Protein AF-A0A950QZG0-F1 (afdb_monomer_lite)

Radius of gyration: 22.86 Å; chains: 1; bounding box: 64×39×66 Å

Foldseek 3Di:
DVVLVVLLVLLCVQPNNVVSNVVSVVLVVCCVVPHDVVSVVVSVVSSCVRCVLLVVLQVCLVPVLVVVLVVVVCVLVVVVVVPPDPPDDCPLVLQLLSLLLSLLSSLLSSCCSNVNPPDPLSVLSVQLSVLSVQCSRPVVPVVSVVVSVVSVCVSLVVQCVVVLCVVVVVLVVVLSVVSSVLSVVLSVVCVVCVCQVDVDDDDDPSVVVCVVNVVSVVCSSVVSSVSSSVSVVVSVVSSVVVVVVVVPD

Sequence (249 aa):
MHSAAIAEYVISRWTGRDRACAIVGDLVETRPQKGTVWFWTSVIRIVFSSVWPGLLGVVAAAYLGPWVLGVLDFELHGVGAQHRPPEYPWGPVFSVLVGMDTVVCIVVIYALIRYGIRDRMTQLAFAWGGLITLFIYEWWRPTMFVSCIAGFLFVTATFLYRGEARKAVPALLLAVTLAMAGALAAIYLYRTYRHFIYPGPMGTKEVHEHPSVLRALAITYWLTAWLTTVIFSRMRRWAMKEKFIQIEW

Structure (mmCIF, N/CA/C/O backbone):
data_AF-A0A950QZG0-F1
#
_entry.id   AF-A0A950QZG0-F1
#
loop_
_atom_site.group_PDB
_atom_site.id
_atom_site.type_symbol
_atom_site.label_atom_id
_atom_site.label_alt_id
_atom_site.label_comp_id
_atom_site.label_asym_id
_atom_site.label_entity_id
_atom_site.label_seq_id
_atom_site.pdbx_PDB_ins_code
_atom_site.Cartn_x
_atom_site.Cartn_y
_atom_site.Cartn_z
_atom_site.occupancy
_atom_site.B_iso_or_equiv
_atom_site.auth_seq_id
_atom_site.auth_comp_id
_atom_site.auth_asym_id
_atom_site.auth_atom_id
_atom_site.pdbx_PDB_model_num
ATOM 1 N N . MET A 1 1 ? -21.020 12.912 30.594 1.00 65.25 1 MET A N 1
ATOM 2 C CA . MET A 1 1 ? -21.299 12.188 29.330 1.00 65.25 1 MET A CA 1
ATOM 3 C C . MET A 1 1 ? -20.465 12.667 28.136 1.00 65.25 1 MET A C 1
ATOM 5 O O . MET A 1 1 ? -20.099 11.836 27.318 1.00 65.25 1 MET A O 1
ATOM 9 N N . HIS A 1 2 ? -20.076 13.947 28.049 1.00 85.75 2 HIS A N 1
ATOM 10 C CA . HIS A 1 2 ? -19.330 14.494 26.899 1.00 85.75 2 HIS A CA 1
ATOM 11 C C . HIS A 1 2 ? -18.020 13.749 26.541 1.00 85.75 2 HIS A C 1
ATOM 13 O O . HIS A 1 2 ? -17.722 13.538 25.371 1.00 85.75 2 HIS A O 1
ATOM 19 N N . SER A 1 3 ? -17.267 13.260 27.534 1.00 85.94 3 SER A N 1
ATOM 20 C CA . SER A 1 3 ? -16.003 12.540 27.298 1.00 85.94 3 SER A CA 1
ATOM 21 C C . SER A 1 3 ? -16.166 11.176 26.612 1.00 85.94 3 SER A C 1
ATOM 23 O O . SER A 1 3 ? -15.249 10.739 25.926 1.00 85.94 3 SER A O 1
ATOM 25 N N . ALA A 1 4 ? -17.307 10.500 26.796 1.00 89.12 4 ALA A N 1
ATOM 26 C CA . ALA A 1 4 ? -17.572 9.205 26.164 1.00 89.12 4 ALA A CA 1
ATOM 27 C C . ALA A 1 4 ? -17.839 9.381 24.664 1.00 89.12 4 ALA A C 1
ATOM 29 O O . ALA A 1 4 ? -17.233 8.694 23.851 1.00 89.12 4 ALA A O 1
ATOM 30 N N . ALA A 1 5 ? -18.640 10.388 24.301 1.00 91.31 5 ALA A N 1
ATOM 31 C CA . ALA A 1 5 ? -18.900 10.734 22.905 1.00 91.31 5 ALA A CA 1
ATOM 32 C C . ALA A 1 5 ? -17.613 11.120 22.153 1.00 91.31 5 ALA A C 1
ATOM 34 O O . ALA A 1 5 ? -17.417 10.713 21.010 1.00 91.31 5 ALA A O 1
ATOM 35 N N . ILE A 1 6 ? -16.700 11.857 22.803 1.00 92.56 6 ILE A N 1
ATOM 36 C CA . ILE A 1 6 ? -15.393 12.185 22.213 1.00 92.56 6 ILE A CA 1
ATOM 37 C C . ILE A 1 6 ? -14.550 10.917 22.025 1.00 92.56 6 ILE A C 1
ATOM 39 O O . ILE A 1 6 ? -13.979 10.725 20.954 1.00 92.56 6 ILE A O 1
ATOM 43 N N . ALA A 1 7 ? -14.474 1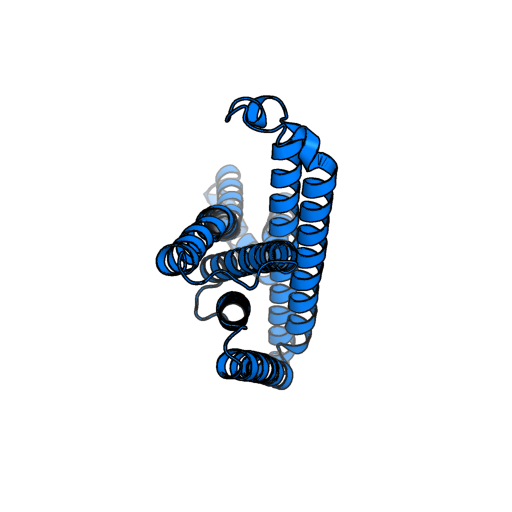0.040 23.029 1.00 90.19 7 ALA A N 1
ATOM 44 C CA . ALA A 1 7 ? -13.706 8.799 22.930 1.00 90.19 7 ALA A CA 1
ATOM 45 C C . ALA A 1 7 ? -14.244 7.869 21.830 1.00 90.19 7 ALA A C 1
ATOM 47 O O . ALA A 1 7 ? -13.459 7.319 21.059 1.00 90.19 7 ALA A O 1
ATOM 48 N N . GLU A 1 8 ? -15.566 7.747 21.707 1.00 93.19 8 GLU A N 1
ATOM 49 C CA . GLU A 1 8 ? -16.215 6.968 20.649 1.00 93.19 8 GLU A CA 1
ATOM 50 C C . GLU A 1 8 ? -15.938 7.579 19.276 1.00 93.19 8 GLU A C 1
ATOM 52 O O . GLU A 1 8 ? -15.524 6.880 18.349 1.00 93.19 8 GLU A O 1
ATOM 57 N N . TYR A 1 9 ? -16.074 8.902 19.151 1.00 91.19 9 TYR A N 1
ATOM 58 C CA . TYR A 1 9 ? -15.755 9.611 17.919 1.00 91.19 9 TYR A CA 1
ATOM 59 C C . TYR A 1 9 ? -14.300 9.394 17.495 1.00 91.19 9 TYR A C 1
ATOM 61 O O . TYR A 1 9 ? -14.047 9.126 16.322 1.00 91.19 9 TYR A O 1
ATOM 69 N N . VAL A 1 10 ? -13.355 9.448 18.437 1.00 88.88 10 VAL A N 1
ATOM 70 C CA . VAL A 1 10 ? -11.949 9.131 18.183 1.00 88.88 10 VAL A CA 1
ATOM 71 C C . VAL A 1 10 ? -11.850 7.665 17.746 1.00 88.88 10 VAL A C 1
ATOM 73 O O . VAL A 1 10 ? -11.597 7.403 16.577 1.00 88.88 10 VAL A O 1
ATOM 76 N N . ILE A 1 11 ? -12.141 6.689 18.604 1.00 88.69 11 ILE A N 1
ATOM 77 C CA . ILE A 1 11 ? -11.913 5.257 18.325 1.00 88.69 11 ILE A CA 1
ATOM 78 C C . ILE A 1 11 ? -12.622 4.774 17.040 1.00 88.69 11 ILE A C 1
ATOM 80 O O . ILE A 1 11 ? -12.059 3.967 16.283 1.00 88.69 11 ILE A O 1
ATOM 84 N N . SER A 1 12 ? -13.803 5.317 16.726 1.00 88.88 12 SER A N 1
ATOM 85 C CA . SER A 1 12 ? -14.578 4.968 15.526 1.00 88.88 12 SER A CA 1
ATOM 86 C C . SER A 1 12 ? -13.866 5.294 14.211 1.00 88.88 12 SER A C 1
ATOM 88 O O . SER A 1 12 ? -14.100 4.615 13.207 1.00 88.88 12 SER A O 1
ATOM 90 N N . ARG A 1 13 ? -12.934 6.260 14.196 1.00 84.19 13 ARG A N 1
ATOM 91 C CA . ARG A 1 13 ? -12.131 6.582 13.004 1.00 84.19 13 ARG A CA 1
ATOM 92 C C . ARG A 1 13 ? -11.202 5.440 12.589 1.00 84.19 13 ARG A C 1
ATOM 94 O O . ARG A 1 13 ? -10.864 5.362 11.406 1.00 84.19 13 ARG A O 1
ATOM 101 N N . TRP A 1 14 ? -10.830 4.552 13.516 1.00 79.75 14 TRP A N 1
ATOM 102 C CA . TRP A 1 14 ? -9.859 3.477 13.275 1.00 79.75 14 TRP A CA 1
ATOM 103 C C . TRP A 1 14 ? -10.446 2.063 13.343 1.00 79.75 14 TRP A C 1
ATOM 105 O O . TRP A 1 14 ? -9.964 1.190 12.623 1.00 79.75 14 TRP A O 1
ATOM 115 N N . THR A 1 15 ? -11.481 1.821 14.153 1.00 80.25 15 THR A N 1
ATOM 116 C CA . THR A 1 15 ? -11.981 0.455 14.432 1.00 80.25 15 THR A CA 1
ATOM 117 C C . THR A 1 15 ? -13.392 0.159 13.909 1.00 80.25 15 THR A C 1
ATOM 119 O O . THR A 1 15 ? -13.759 -1.012 13.820 1.00 80.25 15 THR A O 1
ATOM 122 N N . GLY A 1 16 ? -14.146 1.181 13.484 1.00 82.00 16 GLY A N 1
ATOM 123 C CA . GLY A 1 16 ? -15.566 1.071 13.123 1.00 82.00 16 GLY A CA 1
ATOM 124 C C . GLY A 1 16 ? -16.483 1.545 14.253 1.00 82.00 16 GLY A C 1
ATOM 125 O O . GLY A 1 16 ? -16.070 1.585 15.408 1.00 82.00 16 GLY A O 1
ATOM 126 N N . ARG A 1 17 ? -17.712 1.956 13.919 1.00 85.44 17 ARG A N 1
ATOM 127 C CA . ARG A 1 17 ? -18.612 2.638 14.865 1.00 85.44 17 ARG A CA 1
ATOM 128 C C . ARG A 1 17 ? -19.130 1.695 15.954 1.00 85.44 17 ARG A C 1
ATOM 130 O O . ARG A 1 17 ? -18.981 2.010 17.126 1.00 85.44 17 ARG A O 1
ATOM 137 N N . ASP A 1 18 ? -19.593 0.507 15.577 1.00 86.00 18 ASP A N 1
ATOM 138 C CA . ASP A 1 18 ? -20.166 -0.466 16.523 1.00 86.00 18 ASP A CA 1
ATOM 139 C C . ASP A 1 18 ? -19.106 -1.001 17.485 1.00 86.00 18 ASP A C 1
ATOM 141 O O . ASP A 1 18 ? -19.303 -1.070 18.696 1.00 86.00 18 ASP A O 1
ATOM 145 N N . ARG A 1 19 ? -17.915 -1.295 16.950 1.00 85.25 19 ARG A N 1
ATOM 146 C CA . ARG A 1 19 ? -16.778 -1.747 17.753 1.00 85.25 19 ARG A CA 1
ATOM 147 C C . ARG A 1 19 ? -16.272 -0.648 18.686 1.00 85.25 19 ARG A C 1
ATOM 149 O O . ARG A 1 19 ? -15.914 -0.945 19.819 1.00 85.25 19 ARG A O 1
ATOM 156 N N . ALA A 1 20 ? -16.262 0.606 18.232 1.00 91.12 20 ALA A N 1
ATOM 157 C CA . ALA A 1 20 ? -15.916 1.745 19.075 1.00 91.12 20 ALA A CA 1
ATOM 158 C C . ALA A 1 20 ? -16.937 1.957 20.197 1.00 91.12 20 ALA A C 1
ATOM 160 O O . ALA A 1 20 ? -16.526 2.182 21.329 1.00 91.12 20 ALA A O 1
ATOM 161 N N . CYS A 1 21 ? -18.233 1.836 19.901 1.00 93.31 21 CYS A N 1
ATOM 162 C CA . CYS A 1 21 ? -19.298 1.936 20.894 1.00 93.31 21 CYS A CA 1
ATOM 163 C C . CYS A 1 21 ? -19.159 0.840 21.961 1.00 93.31 21 CYS A C 1
ATOM 165 O O . CYS A 1 21 ? -19.126 1.155 23.146 1.00 93.31 21 CYS A O 1
ATOM 167 N N . ALA A 1 22 ? -18.947 -0.416 21.552 1.00 94.44 22 ALA A N 1
ATOM 168 C CA . ALA A 1 22 ? -18.727 -1.529 22.477 1.00 94.44 22 ALA A CA 1
ATOM 169 C C . ALA A 1 22 ? -17.485 -1.323 23.368 1.00 94.44 22 ALA A C 1
ATOM 171 O O . ALA A 1 22 ? -17.558 -1.487 24.582 1.00 94.44 22 ALA A O 1
ATOM 172 N N . ILE A 1 23 ? -16.356 -0.903 22.781 1.00 93.31 23 ILE A N 1
ATOM 173 C CA . ILE A 1 23 ? -15.112 -0.624 23.521 1.00 93.31 23 ILE A CA 1
ATOM 174 C C . ILE A 1 23 ? -15.298 0.536 24.508 1.00 93.31 23 ILE A C 1
ATOM 176 O O . ILE A 1 23 ? -14.820 0.478 25.638 1.00 93.31 23 ILE A O 1
ATOM 180 N N . VAL A 1 24 ? -15.957 1.618 24.086 1.00 95.25 24 VAL A N 1
ATOM 181 C CA . VAL A 1 24 ? -16.182 2.784 24.948 1.00 95.25 24 VAL A CA 1
ATOM 182 C C . VAL A 1 24 ? -17.198 2.472 26.038 1.00 95.25 24 VAL A C 1
ATOM 184 O O . VAL A 1 24 ? -17.014 2.961 27.148 1.00 95.25 24 VAL A O 1
ATOM 187 N N . GLY A 1 25 ? -18.209 1.644 25.762 1.00 95.06 25 GLY A N 1
ATOM 188 C CA . GLY A 1 25 ? -19.144 1.131 26.763 1.00 95.06 25 GLY A CA 1
ATOM 189 C C . GLY A 1 25 ? -18.408 0.446 27.913 1.00 95.06 25 GLY A C 1
ATOM 190 O O . GLY A 1 25 ? -18.498 0.905 29.050 1.00 95.06 25 GLY A O 1
ATOM 191 N N . ASP A 1 26 ? -17.563 -0.535 27.592 1.00 95.62 26 ASP A N 1
ATOM 192 C CA . ASP A 1 26 ? -16.742 -1.272 28.566 1.00 95.62 26 ASP A CA 1
ATOM 193 C C . ASP A 1 26 ? -15.808 -0.344 29.379 1.00 95.62 26 ASP A C 1
ATOM 195 O O . ASP A 1 26 ? -15.699 -0.420 30.608 1.00 95.62 26 ASP A O 1
ATOM 199 N N . LEU A 1 27 ? -15.186 0.638 28.712 1.00 94.25 27 LEU A N 1
ATOM 200 C CA . LEU A 1 27 ? -14.335 1.641 29.366 1.00 94.25 27 LEU A CA 1
ATOM 201 C C . LEU A 1 27 ? -15.114 2.608 30.271 1.00 94.25 27 LEU A C 1
ATOM 203 O O . LEU A 1 27 ? -14.569 3.107 31.259 1.00 94.25 27 LEU A O 1
ATOM 207 N N . VAL A 1 28 ? -16.361 2.932 29.925 1.00 95.94 28 VAL A N 1
ATOM 208 C CA . VAL A 1 28 ? -17.223 3.814 30.721 1.00 95.94 28 VAL A CA 1
ATOM 209 C C . VAL A 1 28 ? -17.718 3.092 31.969 1.00 95.94 28 VAL A C 1
ATOM 211 O O . VAL A 1 28 ? -17.732 3.713 33.031 1.00 95.94 28 VAL A O 1
ATOM 214 N N . GLU A 1 29 ? -18.040 1.801 31.877 1.00 95.69 29 GLU A N 1
ATOM 215 C CA . GLU A 1 29 ? -18.445 0.975 33.022 1.00 95.69 29 GLU A CA 1
ATOM 216 C C . GLU A 1 29 ? -17.333 0.860 34.075 1.00 95.69 29 GLU A C 1
ATOM 218 O O . GLU A 1 29 ? -17.593 0.946 35.275 1.00 95.69 29 GLU A O 1
ATOM 223 N N . THR A 1 30 ? -16.071 0.774 33.645 1.00 93.50 30 THR A N 1
ATOM 224 C CA . THR A 1 30 ? -14.907 0.704 34.551 1.00 93.50 30 THR A CA 1
ATOM 225 C C . THR A 1 30 ? -14.387 2.064 35.025 1.00 93.50 30 THR A C 1
ATOM 227 O O . THR A 1 30 ? -13.579 2.142 35.960 1.00 93.50 30 THR A O 1
ATOM 230 N N . ARG A 1 31 ? -14.854 3.170 34.436 1.00 93.56 31 ARG A N 1
ATOM 231 C CA . ARG A 1 31 ? -14.387 4.525 34.765 1.00 93.56 31 ARG A CA 1
ATOM 232 C C . ARG A 1 31 ? -14.608 4.942 36.228 1.00 93.56 31 ARG A C 1
ATOM 234 O O . ARG A 1 31 ? -13.680 5.541 36.775 1.00 93.56 31 ARG A O 1
ATOM 241 N N . PRO A 1 32 ? -15.760 4.682 36.882 1.00 94.31 32 PRO A N 1
ATOM 242 C CA . PRO A 1 32 ? -15.986 5.105 38.267 1.00 94.31 32 PRO A CA 1
ATOM 243 C C . PRO A 1 32 ? -14.967 4.507 39.243 1.00 94.31 32 PRO A C 1
ATOM 245 O O . PRO A 1 32 ? -14.631 5.134 40.238 1.00 94.31 32 PRO A O 1
ATOM 248 N N . GLN A 1 33 ? -14.443 3.320 38.927 1.00 95.94 33 GLN A N 1
ATOM 249 C CA . GLN A 1 33 ? -13.517 2.578 39.783 1.00 95.94 33 GLN A CA 1
ATOM 250 C C . GLN A 1 33 ? -12.058 3.024 39.608 1.00 95.94 33 GLN A C 1
ATOM 252 O O . GLN A 1 33 ? -11.292 3.011 40.566 1.00 95.94 33 GLN A O 1
ATOM 257 N N . LYS A 1 34 ? -11.653 3.406 38.388 1.00 93.88 34 LYS A N 1
ATOM 258 C CA . LYS A 1 34 ? -10.241 3.679 38.040 1.00 93.88 34 LYS A CA 1
ATOM 259 C C . LYS A 1 34 ? -9.934 5.145 37.722 1.00 93.88 34 LYS A C 1
ATOM 261 O O . LYS A 1 34 ? -8.773 5.520 37.563 1.00 93.88 34 LYS A O 1
ATOM 266 N N . GLY A 1 35 ? -10.961 5.985 37.632 1.00 94.81 35 GLY A N 1
ATOM 267 C CA . GLY A 1 35 ? -10.832 7.420 37.406 1.00 94.81 35 GLY A CA 1
ATOM 268 C C . GLY A 1 35 ? -10.642 7.830 35.939 1.00 94.81 35 GLY A C 1
ATOM 269 O O . GLY A 1 35 ? -10.533 7.024 35.015 1.00 94.81 35 GLY A O 1
ATOM 270 N N . THR A 1 36 ? -10.624 9.148 35.715 1.00 94.06 36 THR A N 1
ATOM 271 C CA . THR A 1 36 ? -10.630 9.747 34.365 1.00 94.06 36 THR A CA 1
ATOM 272 C C . THR A 1 36 ? -9.283 9.637 33.643 1.00 94.06 36 THR A C 1
ATOM 274 O O . THR A 1 36 ? -9.264 9.496 32.422 1.00 94.06 36 THR A O 1
ATOM 277 N N . VAL A 1 37 ? -8.159 9.668 34.366 1.00 95.19 37 VAL A N 1
ATOM 278 C CA . VAL A 1 37 ? -6.822 9.540 33.754 1.00 95.19 37 VAL A CA 1
ATOM 279 C C . VAL A 1 37 ? -6.645 8.149 33.145 1.00 95.19 37 VAL A C 1
ATOM 281 O O . VAL A 1 37 ? -6.227 8.036 31.996 1.00 95.19 37 VAL A O 1
ATOM 284 N N . TRP A 1 38 ? -7.046 7.101 33.873 1.00 96.81 38 TRP A N 1
ATOM 285 C CA . TRP A 1 38 ? -6.993 5.717 33.395 1.00 96.81 38 TRP A CA 1
ATOM 286 C C . TRP A 1 38 ? -7.853 5.482 32.145 1.00 96.81 38 TRP A C 1
ATOM 288 O O . TRP A 1 38 ? -7.453 4.765 31.225 1.00 96.81 38 TRP A O 1
ATOM 298 N N . PHE A 1 39 ? -9.024 6.120 32.086 1.00 95.00 39 PHE A N 1
ATOM 299 C CA . PHE A 1 39 ? -9.892 6.066 30.913 1.00 95.00 39 PHE A CA 1
ATOM 300 C C . PHE A 1 39 ? -9.171 6.596 29.664 1.00 95.00 39 PHE A C 1
ATOM 302 O O . PHE A 1 39 ? -9.084 5.900 28.652 1.00 95.00 39 PHE A O 1
ATOM 309 N N . TRP A 1 40 ? -8.589 7.798 29.737 1.00 94.62 40 TRP A N 1
ATOM 310 C CA . TRP A 1 40 ? -7.912 8.403 28.586 1.00 94.62 40 TRP A CA 1
ATOM 311 C C . TRP A 1 40 ? -6.634 7.671 28.184 1.00 94.62 40 TRP A C 1
ATOM 313 O O . TRP A 1 40 ? -6.384 7.519 26.989 1.00 94.62 40 TRP A O 1
ATOM 323 N N . THR A 1 41 ? -5.848 7.162 29.135 1.00 93.88 41 THR A N 1
ATOM 324 C CA . THR A 1 41 ? -4.664 6.355 28.801 1.00 93.88 41 THR A CA 1
ATOM 325 C C . THR A 1 41 ? -5.049 5.050 28.108 1.00 93.88 41 THR A C 1
ATOM 327 O O . THR A 1 41 ? -4.374 4.646 27.162 1.00 93.88 41 THR A O 1
ATOM 330 N N . SER A 1 42 ? -6.167 4.429 28.494 1.00 92.56 42 SER A N 1
ATOM 331 C CA . SER A 1 42 ? -6.699 3.237 27.823 1.00 92.56 42 SER A CA 1
ATOM 332 C C . SER A 1 42 ? -7.171 3.547 26.400 1.00 92.56 42 SER A C 1
ATOM 334 O O . SER A 1 42 ? -6.803 2.832 25.468 1.00 92.56 42 SER A O 1
ATOM 336 N N . VAL A 1 43 ? -7.893 4.656 26.200 1.00 91.88 43 VAL A N 1
ATOM 337 C CA . VAL A 1 43 ? -8.287 5.139 24.862 1.00 91.88 43 VAL A CA 1
ATOM 338 C C . VAL A 1 43 ? -7.054 5.373 23.985 1.00 91.88 43 VAL A C 1
ATOM 340 O O . VAL A 1 43 ? -6.987 4.851 22.872 1.00 91.88 43 VAL A O 1
ATOM 343 N N . ILE A 1 44 ? -6.049 6.098 24.490 1.00 90.62 44 ILE A N 1
ATOM 344 C CA . ILE A 1 44 ? -4.798 6.358 23.762 1.00 90.62 44 ILE A CA 1
ATOM 345 C C . ILE A 1 44 ? -4.097 5.044 23.421 1.00 90.62 44 ILE A C 1
ATOM 347 O O . ILE A 1 44 ? -3.674 4.867 22.283 1.00 90.62 44 ILE A O 1
ATOM 351 N N . ARG A 1 45 ? -4.015 4.094 24.359 1.00 90.31 45 ARG A N 1
ATOM 352 C CA . ARG A 1 45 ? -3.386 2.787 24.134 1.00 90.31 45 ARG A CA 1
ATOM 353 C C . ARG A 1 45 ? -4.086 1.987 23.037 1.00 90.31 45 ARG A C 1
ATOM 355 O O . ARG A 1 45 ? -3.398 1.362 22.236 1.00 90.31 45 ARG A O 1
ATOM 362 N N . ILE A 1 46 ? -5.417 2.020 22.972 1.00 88.50 46 ILE A N 1
ATOM 363 C CA . ILE A 1 46 ? -6.211 1.343 21.932 1.00 88.50 46 ILE A CA 1
ATOM 364 C C . ILE A 1 46 ? -6.008 2.002 20.565 1.00 88.50 46 ILE A C 1
ATOM 366 O O . ILE A 1 46 ? -5.843 1.318 19.552 1.00 88.50 46 ILE A O 1
ATOM 370 N N . VAL A 1 47 ? -5.990 3.336 20.520 1.00 87.19 47 VAL A N 1
ATOM 371 C CA . VAL A 1 47 ? -5.691 4.072 19.285 1.00 87.19 47 VAL A CA 1
ATOM 372 C C . VAL A 1 47 ? -4.268 3.756 18.830 1.00 87.19 47 VAL A C 1
ATOM 374 O O . VAL A 1 47 ? -4.055 3.422 17.666 1.00 87.19 47 VAL A O 1
ATOM 377 N N . PHE A 1 48 ? -3.304 3.781 19.748 1.00 84.19 48 PHE A N 1
ATOM 378 C CA . PHE A 1 48 ? -1.906 3.514 19.446 1.00 84.19 48 PHE A CA 1
ATOM 379 C C . PHE A 1 48 ? -1.702 2.077 18.966 1.00 84.19 48 PHE A C 1
ATOM 381 O O . PHE A 1 48 ? -1.101 1.882 17.917 1.00 84.19 48 PHE A O 1
ATOM 388 N N . SER A 1 49 ? -2.278 1.075 19.637 1.00 82.38 49 SER A N 1
ATOM 389 C CA . SER A 1 49 ? -2.199 -0.324 19.193 1.00 82.38 49 SER A CA 1
ATOM 390 C C . SER A 1 49 ? -2.860 -0.552 17.830 1.00 82.38 49 SER A C 1
ATOM 392 O O . SER A 1 49 ? -2.421 -1.414 17.074 1.00 82.38 49 SER A O 1
ATOM 394 N N . SER A 1 50 ? -3.867 0.251 17.477 1.00 78.38 50 SER A N 1
ATOM 395 C CA . SER A 1 50 ? -4.526 0.195 16.167 1.00 78.38 50 SER A CA 1
ATOM 396 C C . SER A 1 50 ? -3.718 0.879 15.056 1.00 78.38 50 SER A C 1
ATOM 398 O O . SER A 1 50 ? -3.763 0.451 13.900 1.00 78.38 50 SER A O 1
ATOM 400 N N . VAL A 1 51 ? -2.992 1.953 15.377 1.00 77.62 51 VAL A N 1
ATOM 401 C CA . VAL A 1 51 ? -2.193 2.739 14.420 1.00 77.62 51 VAL A CA 1
ATOM 402 C C . VAL A 1 51 ? -0.791 2.150 14.234 1.00 77.62 51 VAL A C 1
ATOM 404 O O . VAL A 1 51 ? -0.250 2.196 13.128 1.00 77.62 51 VAL A O 1
ATOM 407 N N . TRP A 1 52 ? -0.227 1.550 15.283 1.00 76.56 52 TRP A N 1
ATOM 408 C CA . TRP A 1 52 ? 1.151 1.064 15.344 1.00 76.56 52 TRP A CA 1
ATOM 409 C C . TRP A 1 52 ? 1.521 0.067 14.236 1.00 76.56 52 TRP A C 1
ATOM 411 O O . TRP A 1 52 ? 2.531 0.300 13.574 1.00 76.56 52 TRP A O 1
ATOM 421 N N . PRO A 1 53 ? 0.709 -0.961 13.910 1.00 72.12 53 PRO A N 1
ATOM 422 C CA . PRO A 1 53 ? 1.013 -1.859 12.793 1.00 72.12 53 PRO A CA 1
ATOM 423 C C . PRO A 1 53 ? 1.033 -1.136 11.442 1.00 72.12 53 PRO A C 1
ATOM 425 O O . PRO A 1 53 ? 1.784 -1.504 10.546 1.00 72.12 53 PRO A O 1
ATOM 428 N N . GLY A 1 54 ? 0.219 -0.085 11.292 1.00 70.25 54 GLY A N 1
ATOM 429 C CA . GLY A 1 54 ? 0.224 0.756 10.100 1.00 70.25 54 GLY A CA 1
ATOM 430 C C . GLY A 1 54 ? 1.502 1.585 9.992 1.00 70.25 54 GLY A C 1
ATOM 431 O O . GLY A 1 54 ? 2.104 1.612 8.927 1.00 70.25 54 GLY A O 1
ATOM 432 N N . LEU A 1 55 ? 1.936 2.222 11.082 1.00 71.00 55 LEU A N 1
ATOM 433 C CA . LEU A 1 55 ? 3.187 2.988 11.109 1.00 71.00 55 LEU A CA 1
ATOM 434 C C . LEU A 1 55 ? 4.406 2.094 10.878 1.00 71.00 55 LEU A C 1
ATOM 436 O O . LEU A 1 55 ? 5.228 2.409 10.023 1.00 71.00 55 LEU A O 1
ATOM 440 N N . LEU A 1 56 ? 4.484 0.957 11.576 1.00 71.62 56 LEU A N 1
ATOM 441 C CA . LEU A 1 56 ? 5.535 -0.036 11.358 1.00 71.62 56 LEU A CA 1
ATOM 442 C C . LEU A 1 56 ? 5.536 -0.536 9.918 1.00 71.62 56 LEU A C 1
ATOM 444 O O . LEU A 1 56 ? 6.598 -0.619 9.316 1.00 71.62 56 LEU A O 1
ATOM 448 N N . GLY A 1 57 ? 4.359 -0.803 9.350 1.00 71.44 57 GLY A N 1
ATOM 449 C CA . GLY A 1 57 ? 4.228 -1.174 7.948 1.00 71.44 57 GLY A CA 1
ATOM 450 C C . GLY A 1 57 ? 4.808 -0.114 7.013 1.00 71.44 57 GLY A C 1
ATOM 451 O O . GLY A 1 57 ? 5.524 -0.472 6.088 1.00 71.44 57 GLY A O 1
ATOM 452 N N . VAL A 1 58 ? 4.534 1.178 7.240 1.00 68.94 58 VAL A N 1
ATOM 453 C CA . VAL A 1 58 ? 5.075 2.264 6.397 1.00 68.94 58 VAL A CA 1
ATOM 454 C C . VAL A 1 58 ? 6.591 2.356 6.527 1.00 68.94 58 VAL A C 1
ATOM 456 O O . VAL A 1 58 ? 7.276 2.422 5.513 1.00 68.94 58 VAL A O 1
ATOM 459 N N . VAL A 1 59 ? 7.117 2.347 7.754 1.00 72.12 59 VAL A N 1
ATOM 460 C CA . VAL A 1 59 ? 8.563 2.462 8.000 1.00 72.12 59 VAL A CA 1
ATOM 461 C C . VAL A 1 59 ? 9.301 1.261 7.415 1.00 72.12 59 VAL A C 1
ATOM 463 O O . VAL A 1 59 ? 10.279 1.430 6.691 1.00 72.12 59 VAL A O 1
ATOM 466 N N . ALA A 1 60 ? 8.802 0.051 7.672 1.00 70.81 60 ALA A N 1
ATOM 467 C CA . ALA A 1 60 ? 9.374 -1.172 7.133 1.00 70.81 60 ALA A CA 1
ATOM 468 C C . ALA A 1 60 ? 9.288 -1.201 5.609 1.00 70.81 60 ALA A C 1
ATOM 470 O O . ALA A 1 60 ? 10.265 -1.552 4.968 1.00 70.81 60 ALA A O 1
ATOM 471 N N . ALA A 1 61 ? 8.169 -0.789 5.013 1.00 70.62 61 ALA A N 1
ATOM 472 C CA . ALA A 1 61 ? 8.043 -0.730 3.565 1.00 70.62 61 ALA A CA 1
ATOM 473 C C . ALA A 1 61 ? 9.005 0.299 2.952 1.00 70.62 61 ALA A C 1
ATOM 475 O O . ALA A 1 61 ? 9.706 -0.023 2.000 1.00 70.62 61 ALA A O 1
ATOM 476 N N . ALA A 1 62 ? 9.107 1.499 3.529 1.00 66.62 62 ALA A N 1
ATOM 477 C CA . ALA A 1 62 ? 10.018 2.544 3.064 1.00 66.62 62 ALA A CA 1
ATOM 478 C C . ALA A 1 62 ? 11.499 2.147 3.169 1.00 66.62 62 ALA A C 1
ATOM 480 O O . ALA A 1 62 ? 12.303 2.607 2.367 1.00 66.62 62 ALA A O 1
ATOM 481 N N . TYR A 1 63 ? 11.857 1.302 4.139 1.00 68.62 63 TYR A N 1
ATOM 482 C CA . TYR A 1 63 ? 13.222 0.811 4.315 1.00 68.62 63 TYR A CA 1
ATOM 483 C C . TYR A 1 63 ? 13.511 -0.451 3.486 1.00 68.62 63 TYR A C 1
ATOM 485 O O . TYR A 1 63 ? 14.469 -0.494 2.719 1.00 68.62 63 TYR A O 1
ATOM 493 N N . LEU A 1 64 ? 12.667 -1.478 3.614 1.00 67.19 64 LEU A N 1
ATOM 494 C CA . LEU A 1 64 ? 12.858 -2.784 2.983 1.00 67.19 64 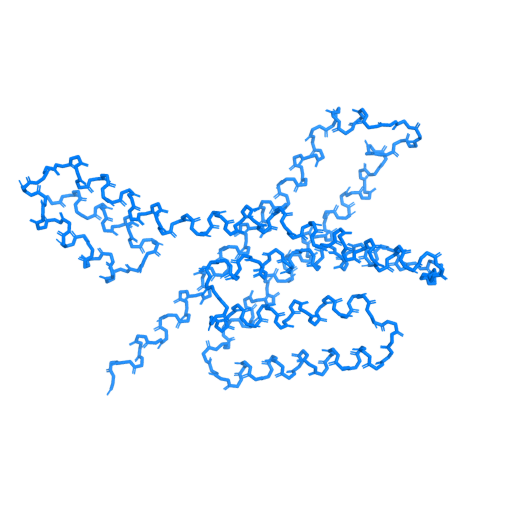LEU A CA 1
ATOM 495 C C . LEU A 1 64 ? 12.547 -2.767 1.488 1.00 67.19 64 LEU A C 1
ATOM 497 O O . LEU A 1 64 ? 13.190 -3.499 0.752 1.00 67.19 64 LEU A O 1
ATOM 501 N N . GLY A 1 65 ? 11.595 -1.954 1.024 1.00 65.88 65 GLY A N 1
ATOM 502 C CA . GLY A 1 65 ? 11.237 -1.882 -0.396 1.00 65.88 65 GLY A CA 1
ATOM 503 C C . GLY A 1 65 ? 12.433 -1.500 -1.277 1.00 65.88 65 GLY A C 1
ATOM 504 O O . GLY A 1 65 ? 12.814 -2.289 -2.141 1.00 65.88 65 GLY A O 1
ATOM 505 N N . PRO A 1 66 ? 13.084 -0.348 -1.028 1.00 63.91 66 PRO A N 1
ATOM 506 C CA . PRO A 1 66 ? 14.294 0.039 -1.750 1.00 63.91 66 PRO A CA 1
ATOM 507 C C . PRO A 1 66 ? 15.459 -0.935 -1.549 1.00 63.91 66 PRO A C 1
ATOM 509 O O . PRO A 1 66 ? 16.230 -1.151 -2.477 1.00 63.91 66 PRO A O 1
ATOM 512 N N . TRP A 1 67 ? 15.592 -1.537 -0.361 1.00 68.06 67 TRP A N 1
ATOM 513 C CA . TRP A 1 67 ? 16.657 -2.506 -0.088 1.00 68.06 67 TRP A CA 1
ATOM 514 C C . TRP A 1 67 ? 16.493 -3.804 -0.889 1.00 68.06 67 TRP A C 1
ATOM 516 O O . TRP A 1 67 ? 17.440 -4.231 -1.542 1.00 68.06 67 TRP A O 1
ATOM 526 N N . VAL A 1 68 ? 15.292 -4.397 -0.898 1.00 66.44 68 VAL A N 1
ATOM 527 C CA . VAL A 1 68 ? 14.969 -5.600 -1.686 1.00 66.44 68 VAL A CA 1
ATOM 528 C C . VAL A 1 68 ? 15.240 -5.350 -3.162 1.00 66.44 68 VAL A C 1
ATOM 530 O O . VAL A 1 68 ? 15.837 -6.193 -3.823 1.00 66.44 68 VAL A O 1
ATOM 533 N N . LEU A 1 69 ? 14.869 -4.174 -3.665 1.00 64.38 69 LEU A N 1
ATOM 534 C CA . LEU A 1 69 ? 15.184 -3.814 -5.038 1.00 64.38 69 LEU A CA 1
ATOM 535 C C . LEU A 1 69 ? 16.657 -3.583 -5.288 1.00 64.38 69 LEU A C 1
ATOM 537 O O . LEU A 1 69 ? 17.132 -4.013 -6.321 1.00 64.38 69 LEU A O 1
ATOM 541 N N . GLY A 1 70 ? 17.388 -2.950 -4.374 1.00 62.12 70 GLY A N 1
ATOM 542 C CA . GLY A 1 70 ? 18.834 -2.809 -4.517 1.00 62.12 70 GLY A CA 1
ATOM 543 C C . GLY A 1 70 ? 19.527 -4.168 -4.610 1.00 62.12 70 GLY A C 1
ATOM 544 O O . GLY A 1 70 ? 20.431 -4.337 -5.419 1.00 62.12 70 GLY A O 1
ATOM 545 N N . VAL A 1 71 ? 19.067 -5.153 -3.834 1.00 65.12 71 VAL A N 1
ATOM 546 C CA . VAL A 1 71 ? 19.568 -6.534 -3.895 1.00 65.12 71 VAL A CA 1
ATOM 547 C C . VAL A 1 71 ? 19.177 -7.212 -5.208 1.00 65.12 71 VAL A C 1
ATOM 549 O O . VAL A 1 71 ? 20.037 -7.801 -5.850 1.00 65.12 71 VAL A O 1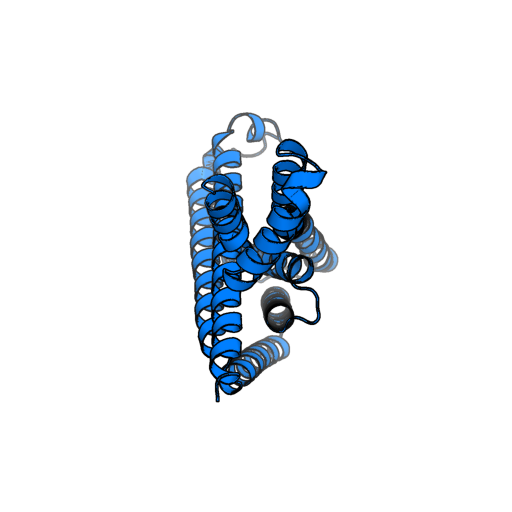
ATOM 552 N N . LEU A 1 72 ? 17.914 -7.111 -5.635 1.00 62.91 72 LEU A N 1
ATOM 553 C CA . LEU A 1 72 ? 17.456 -7.689 -6.905 1.00 62.91 72 LEU A CA 1
ATOM 554 C C . LEU A 1 72 ? 18.164 -7.052 -8.102 1.00 62.91 72 LEU A C 1
ATOM 556 O O . LEU A 1 72 ? 18.636 -7.759 -8.982 1.00 62.91 72 LEU A O 1
ATOM 560 N N . ASP A 1 73 ? 18.283 -5.728 -8.113 1.00 62.66 73 ASP A N 1
ATOM 561 C CA . ASP A 1 73 ? 18.979 -4.960 -9.137 1.00 62.66 73 ASP A CA 1
ATOM 562 C C . ASP A 1 73 ? 20.461 -5.335 -9.192 1.00 62.66 73 ASP A C 1
ATOM 564 O O . ASP A 1 73 ? 20.985 -5.560 -10.279 1.00 62.66 73 ASP A O 1
ATOM 568 N N . PHE A 1 74 ? 21.117 -5.484 -8.037 1.00 57.53 74 PHE A N 1
ATOM 569 C CA . PHE A 1 74 ? 22.511 -5.912 -7.951 1.00 57.53 74 PHE A CA 1
ATOM 570 C C . PHE A 1 74 ? 22.717 -7.365 -8.383 1.00 57.53 74 PHE A C 1
ATOM 572 O O . PHE A 1 74 ? 23.670 -7.641 -9.097 1.00 57.53 74 PHE A O 1
ATOM 579 N N . GLU A 1 75 ? 21.849 -8.299 -8.004 1.00 59.56 75 GLU A N 1
ATOM 580 C CA . GLU A 1 75 ? 21.943 -9.692 -8.462 1.00 59.56 75 GLU A CA 1
ATOM 581 C C . GLU A 1 75 ? 21.692 -9.787 -9.974 1.00 59.56 75 GLU A C 1
ATOM 583 O O . GLU A 1 75 ? 22.450 -10.422 -10.704 1.00 59.56 75 GLU A O 1
ATOM 588 N N . LEU A 1 76 ? 20.685 -9.079 -10.486 1.00 55.56 76 LEU A N 1
ATOM 589 C CA . LEU A 1 76 ? 20.301 -9.144 -11.896 1.00 55.56 76 LEU A CA 1
ATOM 590 C C . LEU A 1 76 ? 21.289 -8.403 -12.811 1.00 55.56 76 LEU A C 1
ATOM 592 O O . LEU A 1 76 ? 21.633 -8.917 -13.875 1.00 55.56 76 LEU A O 1
ATOM 596 N N . HIS A 1 77 ? 21.812 -7.245 -12.397 1.00 55.03 77 HIS A N 1
ATOM 597 C CA . HIS A 1 77 ? 22.814 -6.490 -13.163 1.00 55.03 77 HIS A CA 1
ATOM 598 C C . HIS A 1 77 ? 24.262 -6.887 -12.838 1.00 55.03 77 HIS A C 1
ATOM 600 O O . HIS A 1 77 ? 25.142 -6.702 -13.676 1.00 55.03 77 HIS A O 1
ATOM 606 N N . GLY A 1 78 ? 24.531 -7.443 -11.656 1.00 48.44 78 GLY A N 1
ATOM 607 C CA . GLY A 1 78 ? 25.854 -7.900 -11.220 1.00 48.44 78 GLY A CA 1
ATOM 608 C C . GLY A 1 78 ? 26.216 -9.277 -11.769 1.00 48.44 78 GLY A C 1
ATOM 609 O O . GLY A 1 78 ? 27.342 -9.468 -12.225 1.00 48.44 78 GLY A O 1
ATOM 610 N N . VAL A 1 79 ? 25.256 -10.205 -11.849 1.00 46.00 79 VAL A N 1
ATOM 611 C CA . VAL A 1 79 ? 25.416 -11.444 -12.636 1.00 46.00 79 VAL A CA 1
ATOM 612 C C . VAL A 1 79 ? 25.332 -11.131 -14.142 1.00 46.00 79 VAL A C 1
ATOM 614 O O . VAL A 1 79 ? 25.966 -11.792 -14.964 1.00 46.00 79 VAL A O 1
ATOM 617 N N . GLY A 1 80 ? 24.621 -10.057 -14.504 1.00 42.00 80 GLY A N 1
ATOM 618 C CA . GLY A 1 80 ? 24.390 -9.584 -15.868 1.00 42.00 80 GLY A CA 1
ATOM 619 C C . GLY A 1 80 ? 25.342 -8.505 -16.396 1.00 42.00 80 GLY A C 1
ATOM 620 O O . GLY A 1 80 ? 25.031 -7.910 -17.424 1.00 42.00 80 GLY A O 1
ATOM 621 N N . ALA A 1 81 ? 26.515 -8.253 -15.804 1.00 43.41 81 ALA A N 1
ATOM 622 C CA . ALA A 1 81 ? 27.487 -7.311 -16.389 1.00 43.41 81 ALA A CA 1
ATOM 623 C C . ALA A 1 81 ? 27.995 -7.748 -17.791 1.00 43.41 81 ALA A C 1
ATOM 625 O O . ALA A 1 81 ? 28.646 -6.974 -18.493 1.00 43.41 81 ALA A O 1
ATOM 626 N N . GLN A 1 82 ? 27.656 -8.967 -18.236 1.00 46.00 82 GLN A N 1
ATOM 627 C CA . GLN A 1 82 ? 27.822 -9.451 -19.614 1.00 46.00 82 GLN A CA 1
ATOM 628 C C . GLN A 1 82 ? 26.565 -9.330 -20.494 1.00 46.00 82 GLN A C 1
ATOM 630 O O . GLN A 1 82 ? 26.627 -9.587 -21.694 1.00 46.00 82 GLN A O 1
ATOM 635 N N . HIS A 1 83 ? 25.412 -8.974 -19.942 1.00 51.47 83 HIS A N 1
ATOM 636 C CA . HIS A 1 83 ? 24.143 -8.864 -20.657 1.00 51.47 83 HIS A CA 1
ATOM 637 C C . HIS A 1 83 ? 23.759 -7.394 -20.738 1.00 51.47 83 HIS A C 1
ATOM 639 O O . HIS A 1 83 ? 22.867 -6.916 -20.045 1.00 51.47 83 HIS A O 1
ATOM 645 N N . ARG A 1 84 ? 24.481 -6.661 -21.599 1.00 53.09 84 ARG A N 1
ATOM 646 C CA . ARG A 1 84 ? 24.097 -5.302 -21.985 1.00 53.09 84 ARG A CA 1
ATOM 647 C C . ARG A 1 84 ? 22.663 -5.358 -22.526 1.00 53.09 84 ARG A C 1
ATOM 649 O O . ARG A 1 84 ? 22.466 -5.977 -23.576 1.00 53.09 84 ARG A O 1
ATOM 656 N N . PRO A 1 85 ? 21.665 -4.729 -21.876 1.00 52.28 85 PRO A N 1
ATOM 657 C CA . PRO A 1 85 ? 20.417 -4.448 -22.568 1.00 52.28 85 PRO A CA 1
ATOM 658 C C . PRO A 1 85 ? 20.763 -3.680 -23.854 1.00 52.28 85 PRO A C 1
ATOM 660 O O . PRO A 1 85 ? 21.713 -2.888 -23.834 1.00 52.28 85 PRO A O 1
ATOM 663 N N . PRO A 1 86 ? 20.058 -3.935 -24.972 1.00 53.50 86 PRO A N 1
ATOM 664 C CA . PRO A 1 86 ? 20.388 -3.354 -26.268 1.00 53.50 86 PRO A CA 1
ATOM 665 C C . PRO A 1 86 ? 20.607 -1.846 -26.129 1.00 53.50 86 PRO A C 1
ATOM 667 O O . PRO A 1 86 ? 19.773 -1.127 -25.570 1.00 53.50 86 PRO A O 1
ATOM 670 N N . GLU A 1 87 ? 21.790 -1.409 -26.559 1.00 56.31 87 GLU A N 1
ATOM 671 C CA . GLU A 1 87 ? 22.287 -0.046 -26.423 1.00 56.31 87 GLU A CA 1
ATOM 672 C C . GLU A 1 87 ? 21.260 0.945 -27.003 1.00 56.31 87 GLU A C 1
ATOM 674 O O . GLU A 1 87 ? 21.061 0.982 -28.209 1.00 56.31 87 GLU A O 1
ATOM 679 N N . TYR A 1 88 ? 20.635 1.752 -26.127 1.00 57.50 88 TYR A N 1
ATOM 680 C CA . TYR A 1 88 ? 19.683 2.842 -26.430 1.00 57.50 88 TYR A CA 1
ATOM 681 C C . TYR A 1 88 ? 18.352 2.428 -27.129 1.00 57.50 88 TYR A C 1
ATOM 683 O O . TYR A 1 88 ? 18.367 1.651 -28.075 1.00 57.50 88 TYR A O 1
ATOM 691 N N . PRO A 1 89 ? 17.157 2.946 -26.739 1.00 62.41 89 PRO A N 1
ATOM 692 C CA . PRO A 1 89 ? 16.837 4.007 -25.779 1.00 62.41 89 PRO A CA 1
ATOM 693 C C . PRO A 1 89 ? 16.090 3.499 -24.521 1.00 62.41 89 PRO A C 1
ATOM 695 O O . PRO A 1 89 ? 15.305 4.239 -23.932 1.00 62.41 89 PRO A O 1
ATOM 698 N N . TRP A 1 90 ? 16.287 2.246 -24.098 1.00 63.97 90 TRP A N 1
ATOM 699 C CA . TRP A 1 90 ? 15.446 1.619 -23.061 1.00 63.97 90 TRP A CA 1
ATOM 700 C C . TRP A 1 90 ? 15.765 2.012 -21.613 1.00 63.97 90 TRP A C 1
ATOM 702 O O . TRP A 1 90 ? 14.900 1.881 -20.752 1.00 63.97 90 TRP A O 1
ATOM 712 N N . GLY A 1 91 ? 16.959 2.535 -21.324 1.00 64.44 91 GLY A N 1
ATOM 713 C CA . GLY A 1 91 ? 17.373 2.887 -19.954 1.00 64.44 91 GLY A CA 1
ATOM 714 C C . GLY A 1 91 ? 16.356 3.739 -19.168 1.00 64.44 91 GLY A C 1
ATOM 715 O O . GLY A 1 91 ? 15.991 3.367 -18.057 1.00 64.44 91 GLY A O 1
ATOM 716 N N . PRO A 1 92 ? 15.814 4.832 -19.737 1.00 64.31 92 PRO A N 1
ATOM 717 C CA . PRO A 1 92 ? 14.781 5.636 -19.085 1.00 64.31 92 PRO A CA 1
ATOM 718 C C . PRO A 1 92 ? 13.494 4.859 -18.798 1.00 64.31 92 PRO A C 1
ATOM 720 O O . PRO A 1 92 ? 12.880 5.077 -17.760 1.00 64.31 92 PRO A O 1
ATOM 723 N N . VAL A 1 93 ? 13.093 3.953 -19.694 1.00 66.62 93 VAL A N 1
ATOM 724 C CA . VAL A 1 93 ? 11.909 3.101 -19.507 1.00 66.62 93 VAL A CA 1
ATOM 725 C C . VAL A 1 93 ? 12.136 2.164 -18.323 1.00 66.62 93 VAL A C 1
ATOM 727 O O . VAL A 1 93 ? 11.282 2.083 -17.445 1.00 66.62 93 VAL A O 1
ATOM 730 N N . PHE A 1 94 ? 13.314 1.543 -18.233 1.00 66.94 94 PHE A N 1
ATOM 731 C CA . PHE A 1 94 ? 13.684 0.709 -17.089 1.00 66.94 94 PHE A CA 1
ATOM 732 C C . PHE A 1 94 ? 13.700 1.485 -15.776 1.00 66.94 94 PHE A C 1
ATOM 734 O O . PHE A 1 94 ? 13.167 0.996 -14.789 1.00 66.94 94 PHE A O 1
ATOM 741 N N . SER A 1 95 ? 14.220 2.715 -15.748 1.00 65.19 95 SER A N 1
ATOM 742 C CA . SER A 1 95 ? 14.184 3.531 -14.527 1.00 65.19 95 SER A CA 1
ATOM 743 C C . SER A 1 95 ? 12.753 3.809 -14.051 1.00 65.19 95 SER A C 1
ATOM 745 O O . SER A 1 95 ? 12.492 3.788 -12.850 1.00 65.19 95 SER A O 1
ATOM 747 N N . VAL A 1 96 ? 11.812 4.035 -14.976 1.00 66.69 96 VAL A N 1
ATOM 748 C CA . VAL A 1 96 ? 10.385 4.189 -14.640 1.00 66.69 96 VAL A CA 1
ATOM 749 C C . VAL A 1 96 ? 9.812 2.874 -14.109 1.00 66.69 96 VAL A C 1
ATOM 751 O O . VAL A 1 96 ? 9.114 2.877 -13.096 1.00 66.69 96 VAL A O 1
ATOM 754 N N . LEU A 1 97 ? 10.105 1.757 -14.778 1.00 70.81 97 LEU A N 1
ATOM 755 C CA . LEU A 1 97 ? 9.622 0.430 -14.399 1.00 70.81 97 LEU A CA 1
ATOM 756 C C . LEU A 1 97 ? 10.136 0.012 -13.014 1.00 70.81 97 LEU A C 1
ATOM 758 O O . LEU A 1 97 ? 9.329 -0.342 -12.162 1.00 70.81 97 LEU A O 1
ATOM 762 N N . VAL A 1 98 ? 11.435 0.147 -12.745 1.00 71.12 98 VAL A N 1
ATOM 763 C CA . VAL A 1 98 ? 12.040 -0.124 -11.427 1.00 71.12 98 VAL A CA 1
ATOM 764 C C . VAL A 1 98 ? 11.438 0.784 -10.352 1.00 71.12 98 VAL A C 1
ATOM 766 O O . VAL A 1 98 ? 11.110 0.326 -9.256 1.00 71.12 98 VAL A O 1
ATOM 769 N N . GLY A 1 99 ? 11.205 2.062 -10.668 1.00 69.94 99 GLY A N 1
ATOM 770 C CA . GLY A 1 99 ? 10.493 2.979 -9.776 1.00 69.94 99 GLY A CA 1
ATOM 771 C C . GLY A 1 99 ? 9.090 2.480 -9.418 1.00 69.94 99 GLY A C 1
ATOM 772 O O . GLY A 1 99 ? 8.681 2.545 -8.259 1.00 69.94 99 GLY A O 1
ATOM 773 N N . MET A 1 100 ? 8.357 1.927 -10.384 1.00 70.12 100 MET A N 1
ATOM 774 C CA . MET A 1 100 ? 7.050 1.324 -10.125 1.00 70.12 100 MET A CA 1
ATOM 775 C C . MET A 1 100 ? 7.138 0.048 -9.304 1.00 70.12 100 MET A C 1
ATOM 777 O O . MET A 1 100 ? 6.373 -0.098 -8.351 1.00 70.12 100 MET A O 1
ATOM 781 N N . ASP A 1 101 ? 8.078 -0.837 -9.624 1.00 75.31 101 ASP A N 1
ATOM 782 C CA . ASP A 1 101 ? 8.312 -2.059 -8.855 1.00 75.31 101 ASP A CA 1
ATOM 783 C C . ASP A 1 101 ? 8.640 -1.732 -7.395 1.00 75.31 101 ASP A C 1
ATOM 785 O O . ASP A 1 101 ? 8.173 -2.404 -6.480 1.00 75.31 101 ASP A O 1
ATOM 789 N N . THR A 1 102 ? 9.328 -0.606 -7.163 1.00 72.06 102 THR A N 1
ATOM 790 C CA . THR A 1 102 ? 9.630 -0.091 -5.817 1.00 72.06 102 THR A CA 1
ATOM 791 C C . THR A 1 102 ? 8.354 0.195 -5.064 1.00 72.06 102 THR A C 1
ATOM 793 O O . THR A 1 102 ? 8.168 -0.266 -3.937 1.00 72.06 102 THR A O 1
ATOM 796 N N . VAL A 1 103 ? 7.446 0.944 -5.686 1.00 70.69 103 VAL A N 1
ATOM 797 C CA . VAL A 1 103 ? 6.173 1.284 -5.058 1.00 70.69 103 VAL A CA 1
ATOM 798 C C . VAL A 1 103 ? 5.360 0.024 -4.801 1.00 70.69 103 VAL A C 1
ATOM 800 O O . VAL A 1 103 ? 4.784 -0.112 -3.724 1.00 70.69 103 VAL A O 1
ATOM 803 N N . VAL A 1 104 ? 5.341 -0.920 -5.740 1.00 74.25 104 VAL A N 1
ATOM 804 C CA . VAL A 1 104 ? 4.608 -2.176 -5.577 1.00 74.25 104 VAL A CA 1
ATOM 805 C C . VAL A 1 104 ? 5.206 -3.023 -4.451 1.00 74.25 104 VAL A C 1
ATOM 807 O O . VAL A 1 104 ? 4.458 -3.476 -3.587 1.00 74.25 104 VAL A O 1
ATOM 810 N N . CYS A 1 105 ? 6.528 -3.154 -4.359 1.00 75.38 105 CYS A N 1
ATOM 811 C CA . CYS A 1 105 ? 7.207 -3.829 -3.250 1.00 75.38 105 CYS A CA 1
ATOM 812 C C . CYS A 1 105 ? 6.874 -3.181 -1.899 1.00 75.38 105 CYS A C 1
ATOM 814 O O . CYS A 1 105 ? 6.519 -3.877 -0.946 1.00 75.38 105 CYS A O 1
ATOM 816 N N . ILE A 1 106 ? 6.904 -1.845 -1.824 1.00 73.81 106 ILE A N 1
ATOM 817 C CA . ILE A 1 106 ? 6.489 -1.082 -0.637 1.00 73.81 106 ILE A CA 1
ATOM 818 C C . ILE A 1 106 ? 5.040 -1.436 -0.269 1.00 73.81 106 ILE A C 1
ATOM 820 O O . ILE A 1 106 ? 4.747 -1.754 0.884 1.00 73.81 106 ILE A O 1
ATOM 824 N N . VAL A 1 107 ? 4.127 -1.420 -1.242 1.00 74.06 107 VAL A N 1
ATOM 825 C CA . VAL A 1 107 ? 2.710 -1.754 -1.042 1.00 74.06 107 VAL A CA 1
ATOM 826 C C . VAL A 1 107 ? 2.543 -3.185 -0.522 1.00 74.06 107 VAL A C 1
ATOM 828 O O . VAL A 1 107 ? 1.760 -3.414 0.400 1.00 74.06 107 VAL A O 1
ATOM 831 N N . VAL A 1 108 ? 3.277 -4.143 -1.088 1.00 80.62 108 VAL A N 1
ATOM 832 C CA . VAL A 1 108 ? 3.216 -5.560 -0.714 1.00 80.62 108 VAL A CA 1
ATOM 833 C C . VAL A 1 108 ? 3.710 -5.771 0.712 1.00 80.62 108 VAL A C 1
ATOM 835 O O . VAL A 1 108 ? 3.000 -6.380 1.511 1.00 80.62 108 VAL A O 1
ATOM 838 N N . ILE A 1 109 ? 4.878 -5.227 1.062 1.00 78.75 109 ILE A N 1
ATOM 839 C CA . ILE A 1 109 ? 5.452 -5.325 2.414 1.00 78.75 109 ILE A CA 1
ATOM 840 C C . ILE A 1 109 ? 4.514 -4.670 3.429 1.00 78.75 109 ILE A C 1
ATOM 842 O O . ILE A 1 109 ? 4.221 -5.241 4.481 1.00 78.75 109 ILE A O 1
ATOM 846 N N . TYR A 1 110 ? 3.979 -3.500 3.085 1.00 78.62 110 TYR A N 1
ATOM 847 C CA . TYR A 1 110 ? 2.995 -2.809 3.900 1.00 78.62 110 TYR A CA 1
ATOM 848 C C . TYR A 1 110 ? 1.751 -3.666 4.154 1.00 78.62 110 TYR A C 1
ATOM 850 O O . TYR A 1 110 ? 1.326 -3.827 5.302 1.00 78.62 110 TYR A O 1
ATOM 858 N N . ALA A 1 111 ? 1.162 -4.223 3.093 1.00 77.88 111 ALA A N 1
ATOM 859 C CA . ALA A 1 111 ? -0.028 -5.056 3.191 1.00 77.88 111 ALA A CA 1
ATOM 860 C C . ALA A 1 111 ? 0.249 -6.326 4.006 1.00 77.88 111 ALA A C 1
ATOM 862 O O . ALA A 1 111 ? -0.560 -6.699 4.857 1.00 77.88 111 ALA A O 1
ATOM 863 N N . LEU A 1 112 ? 1.422 -6.932 3.819 1.00 81.12 112 LEU A N 1
ATOM 864 C CA . LEU A 1 112 ? 1.859 -8.113 4.552 1.00 81.12 112 LEU A CA 1
ATOM 865 C C . LEU A 1 112 ? 1.952 -7.849 6.056 1.00 81.12 112 LEU A C 1
ATOM 867 O O . LEU A 1 112 ? 1.399 -8.620 6.837 1.00 81.12 112 LEU A O 1
ATOM 871 N N . ILE A 1 113 ? 2.582 -6.747 6.465 1.00 78.50 113 ILE A N 1
ATOM 872 C CA . ILE A 1 113 ? 2.723 -6.381 7.882 1.00 78.50 113 ILE A CA 1
ATOM 873 C C . ILE A 1 113 ? 1.370 -5.986 8.479 1.00 78.50 113 ILE A C 1
ATOM 875 O O . ILE A 1 113 ? 1.033 -6.386 9.593 1.00 78.50 113 ILE A O 1
ATOM 879 N N . ARG A 1 114 ? 0.577 -5.195 7.750 1.00 76.69 114 ARG A N 1
ATOM 880 C CA . ARG A 1 114 ? -0.656 -4.612 8.287 1.00 76.69 114 ARG A CA 1
ATOM 881 C C . ARG A 1 114 ? -1.830 -5.585 8.318 1.00 76.69 114 ARG A C 1
ATOM 883 O O . ARG A 1 114 ? -2.646 -5.516 9.238 1.00 76.69 114 ARG A O 1
ATOM 890 N N . TYR A 1 115 ? -1.971 -6.416 7.293 1.00 78.38 115 TYR A N 1
ATOM 891 C CA . TYR A 1 115 ? -3.135 -7.285 7.106 1.00 78.38 115 TYR A CA 1
ATOM 892 C C . TYR A 1 115 ? -2.791 -8.772 7.247 1.00 78.38 115 TYR A C 1
ATOM 894 O O . TYR A 1 115 ? -3.689 -9.584 7.463 1.00 78.38 115 TYR A O 1
ATOM 902 N N . GLY A 1 116 ? -1.507 -9.132 7.196 1.00 81.62 116 GLY A N 1
ATOM 903 C CA . GLY A 1 116 ? -1.055 -10.516 7.260 1.00 81.62 116 GLY A CA 1
ATOM 904 C C . GLY A 1 116 ? -1.197 -11.250 5.926 1.00 81.62 116 GLY A C 1
ATOM 905 O O . GLY A 1 116 ? -1.896 -10.817 5.010 1.00 81.62 116 GLY A O 1
ATOM 906 N N . ILE A 1 117 ? -0.543 -12.411 5.827 1.00 83.88 117 ILE A N 1
ATOM 907 C CA . ILE A 1 117 ? -0.472 -13.221 4.595 1.00 83.88 117 ILE A CA 1
ATOM 908 C C . ILE A 1 117 ? -1.795 -13.912 4.226 1.00 83.88 117 ILE A C 1
ATOM 910 O O . ILE A 1 117 ? -2.015 -14.309 3.083 1.00 83.88 117 ILE A O 1
ATOM 914 N N . ARG A 1 118 ? -2.687 -14.086 5.208 1.00 83.06 118 ARG A N 1
ATOM 915 C CA . ARG A 1 118 ? -3.997 -14.723 5.009 1.00 83.06 118 ARG A CA 1
ATOM 916 C C . ARG A 1 118 ? -5.041 -13.765 4.439 1.00 83.06 118 ARG A C 1
ATOM 918 O O . ARG A 1 118 ? -6.102 -14.221 4.019 1.00 83.06 118 ARG A O 1
ATOM 925 N N . ASP A 1 119 ? -4.768 -12.461 4.438 1.00 81.44 119 ASP A N 1
ATOM 926 C CA . ASP A 1 119 ? -5.689 -11.486 3.872 1.00 81.44 119 ASP A CA 1
ATOM 927 C C . ASP A 1 119 ? -5.670 -11.547 2.338 1.00 81.44 119 ASP A C 1
ATOM 929 O O . ASP A 1 119 ? -4.615 -11.565 1.701 1.00 81.44 119 ASP A O 1
ATOM 933 N N . ARG A 1 120 ? -6.862 -11.581 1.733 1.00 78.19 120 ARG A N 1
ATOM 934 C CA . ARG A 1 120 ? -7.023 -11.725 0.278 1.00 78.19 120 ARG A CA 1
ATOM 935 C C . ARG A 1 120 ? -6.424 -10.547 -0.494 1.00 78.19 120 ARG A C 1
ATOM 937 O O . ARG A 1 120 ? -5.951 -10.746 -1.609 1.00 78.19 120 ARG A O 1
ATOM 944 N N . MET A 1 121 ? -6.429 -9.338 0.075 1.00 73.88 121 MET A N 1
ATOM 945 C CA . MET A 1 121 ? -5.838 -8.162 -0.573 1.00 73.88 121 MET A CA 1
ATOM 946 C C . MET A 1 121 ? -4.317 -8.226 -0.534 1.00 73.88 121 MET A C 1
ATOM 948 O O . MET A 1 121 ? -3.677 -7.873 -1.519 1.00 73.88 121 MET A O 1
ATOM 952 N N . THR A 1 122 ? -3.742 -8.728 0.560 1.00 82.44 122 THR A N 1
ATOM 953 C CA . THR A 1 122 ? -2.302 -9.001 0.634 1.00 82.44 122 THR A CA 1
ATOM 954 C C . THR A 1 122 ? -1.890 -10.035 -0.404 1.00 82.44 122 THR A C 1
ATOM 956 O O . THR A 1 122 ? -0.908 -9.829 -1.106 1.00 82.44 122 THR A O 1
ATOM 959 N N . GLN A 1 123 ? -2.655 -11.120 -0.549 1.00 85.12 123 GLN A N 1
ATOM 960 C CA . GLN A 1 123 ? -2.379 -12.154 -1.551 1.00 85.12 123 GLN A CA 1
ATOM 961 C C . GLN A 1 123 ? -2.461 -11.607 -2.978 1.00 85.12 123 GLN A C 1
ATOM 963 O O . GLN A 1 123 ? -1.596 -11.910 -3.794 1.00 85.12 123 GLN A O 1
ATOM 968 N N . LEU A 1 124 ? -3.461 -10.766 -3.269 1.00 82.81 124 LEU A N 1
ATOM 969 C CA . LEU A 1 124 ? -3.580 -10.096 -4.564 1.00 82.81 124 LEU A CA 1
ATOM 970 C C . LEU A 1 124 ? -2.393 -9.169 -4.828 1.00 82.81 124 LEU A C 1
ATOM 972 O O . LEU A 1 124 ? -1.800 -9.238 -5.900 1.00 82.81 124 LEU A O 1
ATOM 976 N N . ALA A 1 125 ? -2.042 -8.327 -3.853 1.00 81.94 125 ALA A N 1
ATOM 977 C CA . ALA A 1 125 ? -0.905 -7.422 -3.959 1.00 81.94 125 ALA A CA 1
ATOM 978 C C . ALA A 1 125 ? 0.392 -8.205 -4.189 1.00 81.94 125 ALA A C 1
ATOM 980 O O . ALA A 1 125 ? 1.177 -7.823 -5.045 1.00 81.94 125 ALA A O 1
ATOM 981 N N . PHE A 1 126 ? 0.590 -9.319 -3.479 1.00 85.88 126 PHE A N 1
ATOM 982 C CA . PHE A 1 126 ? 1.760 -10.181 -3.633 1.00 85.88 126 PHE A CA 1
ATOM 983 C C . PHE A 1 126 ? 1.814 -10.834 -5.019 1.00 85.88 126 PHE A C 1
ATOM 985 O O . PHE A 1 126 ? 2.861 -10.829 -5.657 1.00 85.88 126 PHE A O 1
ATOM 992 N N . ALA A 1 127 ? 0.682 -11.347 -5.514 1.00 87.19 127 ALA A N 1
ATOM 993 C CA . ALA A 1 127 ? 0.596 -11.942 -6.845 1.00 87.19 127 ALA A CA 1
ATOM 994 C C . ALA A 1 127 ? 0.881 -10.911 -7.948 1.00 87.19 127 ALA A C 1
ATOM 996 O O . ALA A 1 127 ? 1.669 -11.178 -8.850 1.00 87.19 127 ALA A O 1
ATOM 997 N N . TRP A 1 128 ? 0.277 -9.723 -7.861 1.00 84.06 128 TRP A N 1
ATOM 998 C CA . TRP A 1 128 ? 0.537 -8.630 -8.800 1.00 84.06 128 TRP A CA 1
ATOM 999 C C . TRP A 1 128 ? 1.976 -8.136 -8.708 1.00 84.06 128 TRP A C 1
ATOM 1001 O O . TRP A 1 128 ? 2.603 -7.949 -9.741 1.00 84.06 128 TRP A O 1
ATOM 1011 N N . GLY A 1 129 ? 2.503 -7.968 -7.495 1.00 84.38 129 GLY A N 1
ATOM 1012 C CA . GLY A 1 129 ? 3.887 -7.570 -7.270 1.00 84.38 129 GLY A CA 1
ATOM 1013 C C . GLY A 1 129 ? 4.860 -8.534 -7.913 1.00 84.38 129 GLY A C 1
ATOM 1014 O O . GLY A 1 129 ? 5.606 -8.122 -8.787 1.00 84.38 129 GLY A O 1
ATOM 1015 N N . GLY A 1 130 ? 4.760 -9.826 -7.600 1.00 85.00 130 GLY A N 1
ATOM 1016 C CA . GLY A 1 130 ? 5.623 -10.838 -8.204 1.00 85.00 130 GLY A CA 1
ATOM 1017 C C . GLY A 1 130 ? 5.538 -10.871 -9.732 1.00 85.00 130 GLY A C 1
ATOM 1018 O O . GLY A 1 130 ? 6.568 -10.976 -10.390 1.00 85.00 130 GLY A O 1
ATOM 1019 N N . LEU A 1 131 ? 4.338 -10.736 -10.310 1.00 86.25 131 LEU A N 1
ATOM 1020 C CA . LEU A 1 131 ? 4.165 -10.692 -11.766 1.00 86.25 131 LEU A CA 1
ATOM 1021 C C . LEU A 1 131 ? 4.759 -9.425 -12.397 1.00 86.25 131 LEU A C 1
ATOM 1023 O O . LEU A 1 131 ? 5.342 -9.517 -13.472 1.00 86.25 131 LEU A O 1
ATOM 1027 N N . ILE A 1 132 ? 4.622 -8.258 -11.756 1.00 83.06 132 ILE A N 1
ATOM 1028 C CA . ILE A 1 132 ? 5.226 -6.998 -12.223 1.00 83.06 132 ILE A CA 1
ATOM 1029 C C . ILE A 1 132 ? 6.748 -7.098 -12.152 1.00 83.06 132 ILE A C 1
ATOM 1031 O O . ILE A 1 132 ? 7.408 -6.813 -13.145 1.00 83.06 132 ILE A O 1
ATOM 1035 N N . THR A 1 133 ? 7.297 -7.560 -11.029 1.00 82.62 133 THR A N 1
ATOM 1036 C CA . THR A 1 133 ? 8.740 -7.754 -10.850 1.00 82.62 133 THR A CA 1
ATOM 1037 C C . THR A 1 133 ? 9.284 -8.713 -11.912 1.00 82.62 133 THR A C 1
ATOM 1039 O O . THR A 1 133 ? 10.208 -8.368 -12.645 1.00 82.62 133 THR A O 1
ATOM 1042 N N . LEU A 1 134 ? 8.662 -9.886 -12.084 1.00 83.50 134 LEU A N 1
ATOM 1043 C CA . LEU A 1 134 ? 9.051 -10.851 -13.120 1.00 83.50 134 LEU A CA 1
ATOM 1044 C C . LEU A 1 134 ? 8.968 -10.251 -14.522 1.00 83.50 134 LEU A C 1
ATOM 1046 O O . LEU A 1 134 ? 9.874 -10.447 -15.323 1.00 83.50 134 LEU A O 1
ATOM 1050 N N . PHE A 1 135 ? 7.910 -9.499 -14.820 1.00 82.56 135 PHE A N 1
ATOM 1051 C CA . PHE A 1 135 ? 7.778 -8.825 -16.101 1.00 82.56 135 PHE A CA 1
ATOM 1052 C C . PHE A 1 135 ? 8.929 -7.842 -16.327 1.00 82.56 135 PHE A C 1
ATOM 1054 O O . PHE A 1 135 ? 9.587 -7.907 -17.354 1.00 82.56 135 PHE A O 1
ATOM 1061 N N . ILE A 1 136 ? 9.221 -6.967 -15.368 1.00 77.81 136 ILE A N 1
ATOM 1062 C CA . ILE A 1 136 ? 10.251 -5.931 -15.513 1.00 77.81 136 ILE A CA 1
ATOM 1063 C C . ILE A 1 136 ? 11.629 -6.545 -15.749 1.00 77.81 136 ILE A C 1
ATOM 1065 O O . ILE A 1 136 ? 12.372 -6.073 -16.612 1.00 77.81 136 ILE A O 1
ATOM 1069 N N . TYR A 1 137 ? 11.952 -7.605 -15.014 1.00 75.94 137 TYR A N 1
ATOM 1070 C CA . TYR A 1 137 ? 13.280 -8.198 -15.047 1.00 75.94 137 TYR A CA 1
ATOM 1071 C C . TYR A 1 137 ? 13.452 -9.308 -16.089 1.00 75.94 137 TYR A C 1
ATOM 1073 O O . TYR A 1 137 ? 14.579 -9.560 -16.482 1.00 75.94 137 TYR A O 1
ATOM 1081 N N . GLU A 1 138 ? 12.385 -9.944 -16.585 1.00 80.19 138 GLU A N 1
ATOM 1082 C CA . GLU A 1 138 ? 12.477 -11.073 -17.533 1.00 80.19 138 GLU A CA 1
ATOM 1083 C C . GLU A 1 138 ? 11.681 -10.863 -18.838 1.00 80.19 138 GLU A C 1
ATOM 1085 O O . GLU A 1 138 ? 11.539 -11.796 -19.632 1.00 80.19 138 GLU A O 1
ATOM 1090 N N . TRP A 1 139 ? 11.166 -9.655 -19.117 1.00 77.56 139 TRP A N 1
ATOM 1091 C CA . TRP A 1 139 ? 10.369 -9.369 -20.329 1.00 77.56 139 TRP A CA 1
ATOM 1092 C C . TRP A 1 139 ? 11.059 -9.724 -21.651 1.00 77.56 139 TRP A C 1
ATOM 1094 O O . TRP A 1 139 ? 10.371 -9.995 -22.635 1.00 77.56 139 TRP A O 1
ATOM 1104 N N . TRP A 1 140 ? 12.396 -9.734 -21.702 1.00 72.56 140 TRP A N 1
ATOM 1105 C CA . TRP A 1 140 ? 13.130 -10.090 -22.920 1.00 72.56 140 TRP A CA 1
ATOM 1106 C C . TRP A 1 140 ? 12.936 -11.556 -23.314 1.00 72.56 140 TRP A C 1
ATOM 1108 O O . TRP A 1 140 ? 13.181 -11.911 -24.466 1.00 72.56 140 TRP A O 1
ATOM 1118 N N . ARG A 1 141 ? 12.506 -12.423 -22.385 1.00 77.94 141 ARG A N 1
ATOM 1119 C CA . ARG A 1 141 ? 12.121 -13.801 -22.691 1.00 77.94 141 ARG A CA 1
ATOM 1120 C C . ARG A 1 141 ? 10.654 -13.798 -23.131 1.00 77.94 141 ARG A C 1
ATOM 1122 O O . ARG A 1 141 ? 9.774 -13.608 -22.289 1.00 77.94 141 ARG A O 1
ATOM 1129 N N . PRO A 1 142 ? 10.341 -14.091 -24.406 1.00 77.62 142 PRO A N 1
ATOM 1130 C CA . PRO A 1 142 ? 8.962 -14.038 -24.902 1.00 77.62 142 PRO A CA 1
ATOM 1131 C C . PRO A 1 142 ? 8.019 -14.968 -24.127 1.00 77.62 142 PRO A C 1
ATOM 1133 O O . PRO A 1 142 ? 6.853 -14.649 -23.909 1.00 77.62 142 PRO A O 1
ATOM 1136 N N . THR A 1 143 ? 8.536 -16.106 -23.657 1.00 79.62 143 THR A N 1
ATOM 1137 C CA . THR A 1 143 ? 7.799 -17.064 -22.825 1.00 79.62 143 THR A CA 1
ATOM 1138 C C . THR A 1 143 ? 7.395 -16.477 -21.473 1.00 79.62 143 THR A C 1
ATOM 1140 O O . THR A 1 143 ? 6.255 -16.671 -21.053 1.00 79.62 143 THR A O 1
ATOM 1143 N N . MET A 1 144 ? 8.290 -15.730 -20.818 1.00 78.00 144 MET A N 1
ATOM 1144 C CA . MET A 1 144 ? 8.012 -15.060 -19.542 1.00 78.00 144 MET A CA 1
ATOM 1145 C C . MET A 1 144 ? 7.053 -13.888 -19.732 1.00 78.00 144 MET A C 1
ATOM 1147 O O . MET A 1 144 ? 6.149 -13.690 -18.927 1.00 78.00 144 MET A O 1
ATOM 1151 N N . PHE A 1 145 ? 7.188 -13.148 -20.832 1.00 74.19 145 PHE A N 1
ATOM 1152 C CA . PHE A 1 145 ? 6.267 -12.069 -21.177 1.00 74.19 145 PHE A CA 1
ATOM 1153 C C . PHE A 1 145 ? 4.822 -12.574 -21.321 1.00 74.19 145 PHE A C 1
ATOM 1155 O O . PHE A 1 145 ? 3.906 -12.058 -20.675 1.00 74.19 145 PHE A O 1
ATOM 1162 N N . VAL A 1 146 ? 4.615 -13.629 -22.118 1.00 80.56 146 VAL A N 1
ATOM 1163 C CA . VAL A 1 146 ? 3.282 -14.211 -22.344 1.00 80.56 146 VAL A CA 1
ATOM 1164 C C . VAL A 1 146 ? 2.715 -14.818 -21.058 1.00 80.56 146 VAL A C 1
ATOM 1166 O O . VAL A 1 146 ? 1.535 -14.618 -20.763 1.00 80.56 146 VAL A O 1
ATOM 1169 N N . SER A 1 147 ? 3.536 -15.512 -20.262 1.00 85.06 147 SER A N 1
ATOM 1170 C CA . SER A 1 147 ? 3.085 -16.104 -18.997 1.00 85.06 147 SER A CA 1
ATOM 1171 C C . SER A 1 147 ? 2.713 -15.043 -17.957 1.00 85.06 147 SER A C 1
ATOM 1173 O O . SER A 1 147 ? 1.699 -15.202 -17.276 1.00 85.06 147 SER A O 1
ATOM 1175 N N . CYS A 1 148 ? 3.452 -13.931 -17.879 1.00 84.56 148 CYS A N 1
ATOM 1176 C CA . CYS A 1 148 ? 3.141 -12.825 -16.974 1.00 84.56 148 CYS A CA 1
ATOM 1177 C C . CYS A 1 148 ? 1.817 -12.150 -17.342 1.00 84.56 148 CYS A C 1
ATOM 1179 O O . CYS A 1 148 ? 0.993 -11.919 -16.458 1.00 84.56 148 CYS A O 1
ATOM 1181 N N . ILE A 1 149 ? 1.569 -11.893 -18.633 1.00 82.81 149 ILE A N 1
ATOM 1182 C CA . ILE A 1 149 ? 0.296 -11.324 -19.106 1.00 82.81 149 ILE A CA 1
ATOM 1183 C C . ILE A 1 149 ? -0.863 -12.279 -18.815 1.00 82.81 149 ILE A C 1
ATOM 1185 O O . ILE A 1 149 ? -1.880 -11.862 -18.257 1.00 82.81 149 ILE A O 1
ATOM 1189 N N . ALA A 1 150 ? -0.711 -13.563 -19.149 1.00 86.19 150 ALA A N 1
ATOM 1190 C CA . ALA A 1 150 ? -1.732 -14.570 -18.882 1.00 86.19 150 ALA A CA 1
ATOM 1191 C C . ALA A 1 150 ? -2.027 -14.684 -17.377 1.00 86.19 150 ALA A C 1
ATOM 1193 O O . ALA A 1 150 ? -3.191 -14.693 -16.977 1.00 86.19 150 ALA A O 1
ATOM 1194 N N . GLY A 1 151 ? -0.987 -14.690 -16.539 1.00 86.31 151 GLY A N 1
ATOM 1195 C CA . GLY A 1 151 ? -1.104 -14.676 -15.083 1.00 86.31 151 GLY A CA 1
ATOM 1196 C C . GLY A 1 151 ? -1.833 -13.435 -14.569 1.00 86.31 151 GLY A C 1
ATOM 1197 O O . GLY A 1 151 ? -2.747 -13.554 -13.754 1.00 86.31 151 GLY A O 1
ATOM 1198 N N . PHE A 1 152 ? -1.505 -12.253 -15.097 1.00 84.00 152 PHE A N 1
ATOM 1199 C CA . PHE A 1 152 ? -2.167 -10.997 -14.746 1.00 84.00 152 PHE A CA 1
ATOM 1200 C C . PHE A 1 152 ? -3.662 -11.038 -15.046 1.00 84.00 152 PHE A C 1
ATOM 1202 O O . PHE A 1 152 ? -4.488 -10.728 -14.180 1.00 84.00 152 PHE A O 1
ATOM 1209 N N . LEU A 1 153 ? -4.018 -11.452 -16.262 1.00 86.38 153 LEU A N 1
ATOM 1210 C CA . LEU A 1 153 ? -5.405 -11.570 -16.696 1.00 86.38 153 LEU A CA 1
ATOM 1211 C C . LEU A 1 153 ? -6.151 -12.610 -15.863 1.00 86.38 153 LEU A C 1
ATOM 1213 O O . LEU A 1 153 ? -7.256 -12.334 -15.403 1.00 86.38 153 LEU A O 1
ATOM 1217 N N . PHE A 1 154 ? -5.535 -13.763 -15.599 1.00 88.75 154 PHE A N 1
ATOM 1218 C CA . PHE A 1 154 ? -6.131 -14.830 -14.803 1.00 88.75 154 PHE A CA 1
ATOM 1219 C C . PHE A 1 154 ? -6.396 -14.396 -13.358 1.00 88.75 154 PHE A C 1
ATOM 1221 O O . PHE A 1 154 ? -7.515 -14.549 -12.862 1.00 88.75 154 PHE A O 1
ATOM 1228 N N . VAL A 1 155 ? -5.408 -13.800 -12.683 1.00 85.69 155 VAL A N 1
ATOM 1229 C CA . VAL A 1 155 ? -5.562 -13.299 -11.308 1.00 85.69 155 VAL A CA 1
ATOM 1230 C C . VAL A 1 155 ? -6.644 -12.221 -11.257 1.00 85.69 155 VAL A C 1
ATOM 1232 O O . VAL A 1 155 ? -7.530 -12.270 -10.402 1.00 85.69 155 VAL A O 1
ATOM 1235 N N . THR A 1 156 ? -6.632 -11.286 -12.209 1.00 81.62 156 THR A N 1
ATOM 1236 C CA . THR A 1 156 ? -7.624 -10.204 -12.280 1.00 81.62 156 THR A CA 1
ATOM 1237 C C . THR A 1 156 ? -9.030 -10.748 -12.521 1.00 81.62 156 THR A C 1
ATOM 1239 O O . THR A 1 156 ? -9.958 -10.387 -11.798 1.00 81.62 156 THR A O 1
ATOM 1242 N N . ALA A 1 157 ? -9.196 -11.664 -13.477 1.00 84.44 157 ALA A N 1
ATOM 1243 C CA . ALA A 1 157 ? -10.474 -12.303 -13.776 1.00 84.44 157 ALA A CA 1
ATOM 1244 C C . ALA A 1 157 ? -11.007 -13.092 -12.573 1.00 84.44 157 ALA A C 1
ATOM 1246 O O . ALA A 1 157 ? -12.175 -12.948 -12.213 1.00 84.44 157 ALA A O 1
ATOM 1247 N N . THR A 1 158 ? -10.145 -13.852 -11.891 1.00 83.25 158 THR A N 1
ATOM 1248 C CA . THR A 1 158 ? -10.517 -14.634 -10.700 1.00 83.25 158 THR A CA 1
ATOM 1249 C C . THR A 1 158 ? -11.035 -13.731 -9.576 1.00 83.25 158 THR A C 1
ATOM 1251 O O . THR A 1 158 ? -12.024 -14.055 -8.914 1.00 83.25 158 THR A O 1
ATOM 1254 N N . PHE A 1 159 ? -10.411 -12.567 -9.375 1.00 77.75 159 PHE A N 1
ATOM 1255 C CA . PHE A 1 159 ? -10.864 -11.589 -8.384 1.00 77.75 159 PHE A CA 1
ATOM 1256 C C . PHE A 1 159 ? -12.143 -10.855 -8.814 1.00 77.75 159 PHE A C 1
ATOM 1258 O O . PHE A 1 159 ? -13.042 -10.677 -7.992 1.00 77.75 159 PHE A O 1
ATOM 1265 N N . LEU A 1 160 ? -12.281 -10.483 -10.090 1.00 81.38 160 LEU A N 1
ATOM 1266 C CA . LEU A 1 160 ? -13.500 -9.853 -10.617 1.00 81.38 160 LEU A CA 1
ATOM 1267 C C . LEU A 1 160 ? -14.722 -10.781 -10.553 1.00 81.38 160 LEU A C 1
ATOM 1269 O O . LEU A 1 160 ? -15.837 -10.317 -10.287 1.00 81.38 160 LEU A O 1
ATOM 1273 N N . TYR A 1 161 ? -14.514 -12.084 -10.762 1.00 83.38 161 TYR A N 1
ATOM 1274 C CA . TYR A 1 161 ? -15.569 -13.094 -10.711 1.00 83.38 161 TYR A CA 1
ATOM 1275 C C . TYR A 1 161 ? -16.105 -13.305 -9.289 1.00 83.38 161 TYR A C 1
ATOM 1277 O O . TYR A 1 161 ? -17.292 -13.550 -9.103 1.00 83.38 161 TYR A O 1
ATOM 1285 N N . ARG A 1 162 ? -15.265 -13.125 -8.263 1.00 77.25 162 ARG A N 1
ATOM 1286 C CA . ARG A 1 162 ? -15.639 -13.336 -6.854 1.00 77.25 162 ARG A CA 1
ATOM 1287 C C . ARG A 1 162 ? -16.508 -12.238 -6.224 1.00 77.25 162 ARG A C 1
ATOM 1289 O O . ARG A 1 162 ? -16.799 -12.338 -5.039 1.00 77.25 162 ARG A O 1
ATOM 1296 N N . GLY A 1 163 ? -16.946 -11.224 -6.977 1.00 67.06 163 GLY A N 1
ATOM 1297 C CA . GLY A 1 163 ? -17.932 -10.215 -6.545 1.00 67.06 163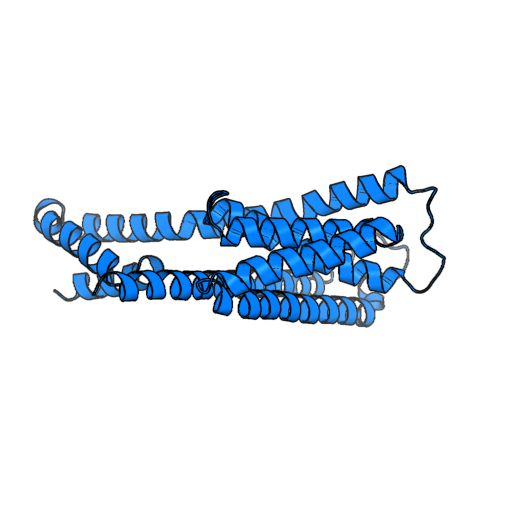 GLY A CA 1
ATOM 1298 C C . GLY A 1 163 ? -17.413 -9.208 -5.509 1.00 67.06 163 GLY A C 1
ATOM 1299 O O . GLY A 1 163 ? -17.360 -8.013 -5.795 1.00 67.06 163 GLY A O 1
ATOM 1300 N N . GLU A 1 164 ? -16.933 -9.693 -4.364 1.00 65.31 164 GLU A N 1
ATOM 1301 C CA . GLU A 1 164 ? -16.413 -8.925 -3.219 1.00 65.31 164 GLU A CA 1
ATOM 1302 C C . GLU A 1 164 ? -15.205 -8.033 -3.573 1.00 65.31 164 GLU A C 1
ATOM 1304 O O . GLU A 1 164 ? -14.897 -7.066 -2.878 1.00 65.31 164 GLU A O 1
ATOM 1309 N N . ALA A 1 165 ? -14.490 -8.342 -4.661 1.00 63.41 165 ALA A N 1
ATOM 1310 C CA . ALA A 1 165 ? -13.289 -7.614 -5.070 1.00 63.41 165 ALA A CA 1
ATOM 1311 C C . ALA A 1 165 ? -13.487 -6.688 -6.280 1.00 63.41 165 ALA A C 1
ATOM 1313 O O . ALA A 1 165 ? -12.539 -6.012 -6.687 1.00 63.41 165 ALA A O 1
ATOM 1314 N N . ARG A 1 166 ? -14.706 -6.565 -6.829 1.00 69.69 166 ARG A N 1
ATOM 1315 C CA . ARG A 1 166 ? -14.967 -5.695 -7.996 1.00 69.69 166 ARG A CA 1
ATOM 1316 C C . ARG A 1 166 ? -14.607 -4.230 -7.756 1.00 69.69 166 ARG A C 1
ATOM 1318 O O . ARG A 1 166 ? -14.200 -3.550 -8.687 1.00 69.69 166 ARG A O 1
ATOM 1325 N N . LYS A 1 167 ? -14.712 -3.752 -6.513 1.00 69.06 167 LYS A N 1
ATOM 1326 C CA . LYS A 1 167 ? -14.320 -2.386 -6.114 1.00 69.06 167 LYS A CA 1
ATOM 1327 C C . LYS A 1 167 ? -12.838 -2.264 -5.752 1.00 69.06 167 LYS A C 1
ATOM 1329 O O . LYS A 1 167 ? -12.294 -1.165 -5.759 1.00 69.06 167 LYS A O 1
ATOM 1334 N N . ALA A 1 168 ? -12.188 -3.382 -5.435 1.00 67.31 168 ALA A N 1
ATOM 1335 C CA . ALA A 1 168 ? -10.782 -3.413 -5.059 1.00 67.31 168 ALA A CA 1
ATOM 1336 C C . ALA A 1 168 ? -9.859 -3.293 -6.275 1.00 67.31 168 ALA A C 1
ATOM 1338 O O . ALA A 1 168 ? -8.876 -2.562 -6.222 1.00 67.31 168 ALA A O 1
ATOM 1339 N N . VAL A 1 169 ? -10.220 -3.942 -7.384 1.00 71.38 169 VAL A N 1
ATOM 1340 C CA . VAL A 1 169 ? -9.476 -3.889 -8.651 1.00 71.38 169 VAL A CA 1
ATOM 1341 C C . VAL A 1 169 ? -9.308 -2.458 -9.195 1.00 71.38 169 VAL A C 1
ATOM 1343 O O . VAL A 1 169 ? -8.166 -2.058 -9.414 1.00 71.38 169 VAL A O 1
ATOM 1346 N N . PRO A 1 170 ? -10.364 -1.633 -9.368 1.00 73.12 170 PRO A N 1
ATOM 1347 C CA . PRO A 1 170 ? -10.204 -0.268 -9.872 1.00 73.12 170 PRO A CA 1
ATOM 1348 C C . PRO A 1 170 ? -9.447 0.636 -8.894 1.00 73.12 170 PRO A C 1
ATOM 1350 O O . PRO A 1 170 ? -8.735 1.534 -9.325 1.00 73.12 170 PRO A O 1
ATOM 1353 N N . ALA A 1 171 ? -9.558 0.400 -7.584 1.00 69.00 171 ALA A N 1
ATOM 1354 C CA . ALA A 1 171 ? -8.807 1.155 -6.586 1.00 69.00 171 ALA A CA 1
ATOM 1355 C C . ALA A 1 171 ? -7.307 0.811 -6.608 1.00 69.00 171 ALA A C 1
ATOM 1357 O O . ALA A 1 171 ? -6.477 1.712 -6.503 1.00 69.00 171 ALA A O 1
ATOM 1358 N N . LEU A 1 172 ? -6.962 -0.467 -6.800 1.00 68.81 172 LEU A N 1
ATOM 1359 C CA . LEU A 1 172 ? -5.584 -0.914 -6.998 1.00 68.81 172 LEU A CA 1
ATOM 1360 C C . LEU A 1 172 ? -5.010 -0.345 -8.303 1.00 68.81 172 LEU A C 1
ATOM 1362 O O . LEU A 1 172 ? -3.924 0.222 -8.289 1.00 68.81 172 LEU A O 1
ATOM 1366 N N . LEU A 1 173 ? -5.766 -0.414 -9.404 1.00 74.06 173 LEU A N 1
ATOM 1367 C CA . LEU A 1 173 ? -5.396 0.207 -10.680 1.00 74.06 173 LEU A CA 1
ATOM 1368 C C . LEU A 1 173 ? -5.165 1.712 -10.521 1.00 74.06 173 LEU A C 1
ATOM 1370 O O . LEU A 1 173 ? -4.137 2.222 -10.953 1.00 74.06 173 LEU A O 1
ATOM 1374 N N . LEU A 1 174 ? -6.069 2.420 -9.841 1.00 75.81 174 LEU A N 1
ATOM 1375 C CA . LEU A 1 174 ? -5.905 3.844 -9.567 1.00 75.81 174 LEU A CA 1
ATOM 1376 C C . LEU A 1 174 ? -4.638 4.116 -8.740 1.00 75.81 174 LEU A C 1
ATOM 1378 O O . LEU A 1 174 ? -3.888 5.028 -9.071 1.00 75.81 174 LEU A O 1
ATOM 1382 N N . ALA A 1 175 ? -4.358 3.312 -7.710 1.00 69.31 175 ALA A N 1
ATOM 1383 C CA . ALA A 1 175 ? -3.132 3.437 -6.922 1.00 69.31 175 ALA A CA 1
ATOM 1384 C C . ALA A 1 175 ? -1.875 3.259 -7.785 1.00 69.31 175 ALA A C 1
ATOM 1386 O O . ALA A 1 175 ? -0.962 4.077 -7.701 1.00 69.31 175 ALA A O 1
ATOM 1387 N N . VAL A 1 176 ? -1.853 2.236 -8.644 1.00 70.00 176 VAL A N 1
ATOM 1388 C CA . VAL A 1 176 ? -0.738 1.962 -9.561 1.00 70.00 176 VAL A CA 1
ATOM 1389 C C . VAL A 1 176 ? -0.575 3.098 -10.573 1.00 70.00 176 VAL A C 1
ATOM 1391 O O . VAL A 1 176 ? 0.534 3.580 -10.769 1.00 70.00 176 VAL A O 1
ATOM 1394 N N . THR A 1 177 ? -1.664 3.596 -11.166 1.00 74.88 177 THR A N 1
ATOM 1395 C CA . THR A 1 177 ? -1.602 4.723 -12.118 1.00 74.88 177 THR A CA 1
ATOM 1396 C C . THR A 1 177 ? -1.131 6.024 -11.466 1.00 74.88 177 THR A C 1
ATOM 1398 O O . THR A 1 177 ? -0.311 6.727 -12.051 1.00 74.88 177 THR A O 1
ATOM 1401 N N . LEU A 1 178 ? -1.583 6.341 -10.247 1.00 69.44 178 LEU A N 1
ATOM 1402 C CA . LEU A 1 178 ? -1.117 7.513 -9.499 1.00 69.44 178 LEU A CA 1
ATOM 1403 C C . LEU A 1 178 ? 0.353 7.380 -9.097 1.00 69.44 178 LEU A C 1
ATOM 1405 O O . LEU A 1 178 ? 1.109 8.341 -9.233 1.00 69.44 178 LEU A O 1
ATOM 1409 N N . ALA A 1 179 ? 0.770 6.192 -8.651 1.00 64.88 179 ALA A N 1
ATOM 1410 C CA . ALA A 1 179 ? 2.172 5.890 -8.389 1.00 64.88 179 ALA A CA 1
ATOM 1411 C C . ALA A 1 179 ? 3.024 6.063 -9.652 1.00 64.88 179 ALA A C 1
ATOM 1413 O O . ALA A 1 179 ? 4.090 6.669 -9.594 1.00 64.88 179 ALA A O 1
ATOM 1414 N N . MET A 1 180 ? 2.525 5.610 -10.804 1.00 67.81 180 MET A N 1
ATOM 1415 C CA . MET A 1 180 ? 3.210 5.757 -12.082 1.00 67.81 180 MET A CA 1
ATOM 1416 C C . MET A 1 180 ? 3.322 7.213 -12.525 1.00 67.81 180 MET A C 1
ATOM 1418 O O . MET A 1 180 ? 4.403 7.650 -12.912 1.00 67.81 180 MET A O 1
ATOM 1422 N N . ALA A 1 181 ? 2.238 7.985 -12.424 1.00 69.12 181 ALA A N 1
ATOM 1423 C CA . ALA A 1 181 ? 2.259 9.412 -12.717 1.00 69.12 181 ALA A CA 1
ATOM 1424 C C . ALA A 1 181 ? 3.252 10.151 -11.805 1.00 69.12 181 ALA A C 1
ATOM 1426 O O . ALA A 1 181 ? 4.022 10.982 -12.283 1.00 69.12 181 ALA A O 1
ATOM 1427 N N . GLY A 1 182 ? 3.290 9.795 -10.517 1.00 64.19 182 GLY A N 1
ATOM 1428 C CA . GLY A 1 182 ? 4.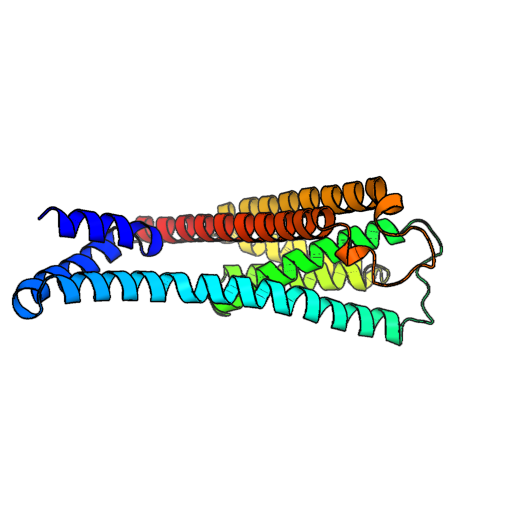251 10.327 -9.551 1.00 64.19 182 GLY A CA 1
ATOM 1429 C C . GLY A 1 182 ? 5.700 9.966 -9.885 1.00 64.19 182 GLY A C 1
ATOM 1430 O O . GLY A 1 182 ? 6.559 10.844 -9.881 1.00 64.19 182 GLY A O 1
ATOM 1431 N N . ALA A 1 183 ? 5.972 8.708 -10.239 1.00 60.94 183 ALA A N 1
ATOM 1432 C CA . ALA A 1 183 ? 7.301 8.250 -10.642 1.00 60.94 183 ALA A CA 1
ATOM 1433 C C . ALA A 1 183 ? 7.773 8.932 -11.936 1.00 60.94 183 ALA A C 1
ATOM 1435 O O . ALA A 1 183 ? 8.904 9.409 -12.009 1.00 60.94 183 ALA A O 1
ATOM 1436 N N . LEU A 1 184 ? 6.895 9.052 -12.937 1.00 63.34 184 LEU A N 1
ATOM 1437 C CA . LEU A 1 184 ? 7.176 9.771 -14.182 1.00 63.34 184 LEU A CA 1
ATOM 1438 C C . LEU A 1 184 ? 7.453 11.254 -13.928 1.00 63.34 184 LEU A C 1
ATOM 1440 O O . LEU A 1 184 ? 8.411 11.792 -14.480 1.00 63.34 184 LEU A O 1
ATOM 1444 N N . ALA A 1 185 ? 6.668 11.904 -13.065 1.00 65.56 185 ALA A N 1
ATOM 1445 C CA . ALA A 1 185 ? 6.906 13.286 -12.660 1.00 65.56 185 ALA A CA 1
ATOM 1446 C C . ALA A 1 185 ? 8.248 13.435 -11.930 1.00 65.56 185 ALA A C 1
ATOM 1448 O O . ALA A 1 185 ? 9.005 14.354 -12.232 1.00 65.56 185 ALA A O 1
ATOM 1449 N N . ALA A 1 186 ? 8.591 12.513 -11.027 1.00 61.28 186 ALA A N 1
ATOM 1450 C CA . ALA A 1 186 ? 9.873 12.512 -10.328 1.00 61.28 186 ALA A CA 1
ATOM 1451 C C . ALA A 1 186 ? 11.056 12.327 -11.288 1.00 61.28 186 ALA A C 1
ATOM 1453 O O . ALA A 1 186 ? 12.058 13.022 -11.157 1.00 61.28 186 ALA A O 1
ATOM 1454 N N . ILE A 1 187 ? 10.930 11.451 -12.287 1.00 59.78 187 ILE A N 1
ATOM 1455 C CA . ILE A 1 187 ? 11.956 11.235 -13.317 1.00 59.78 187 ILE A CA 1
ATOM 1456 C C . ILE A 1 187 ? 12.075 12.445 -14.243 1.00 59.78 187 ILE A C 1
ATOM 1458 O O . ILE A 1 187 ? 13.187 12.838 -14.597 1.00 59.78 187 ILE A O 1
ATOM 1462 N N . TYR A 1 188 ? 10.951 13.054 -14.623 1.00 65.25 188 TYR A N 1
ATOM 1463 C CA . TYR A 1 188 ? 10.936 14.293 -15.393 1.00 65.25 188 TYR A CA 1
ATOM 1464 C C . TYR A 1 188 ? 11.649 15.411 -14.630 1.00 65.25 188 TYR A C 1
ATOM 1466 O O . TYR A 1 188 ? 12.599 15.985 -15.153 1.00 65.25 188 TYR A O 1
ATOM 1474 N N . LEU A 1 189 ? 11.278 15.640 -13.365 1.00 62.75 189 LEU A N 1
ATOM 1475 C CA . LEU A 1 189 ? 11.937 16.608 -12.489 1.00 62.75 189 LEU A CA 1
ATOM 1476 C C . LEU A 1 189 ? 13.424 16.276 -12.329 1.00 62.75 189 LEU A C 1
ATOM 1478 O O . LEU A 1 189 ? 14.260 17.156 -12.494 1.00 62.75 189 LEU A O 1
ATOM 1482 N N . TYR A 1 190 ? 13.779 15.012 -12.089 1.00 59.19 190 TYR A N 1
ATOM 1483 C CA . TYR A 1 190 ? 15.173 14.583 -12.004 1.00 59.19 190 TYR A CA 1
ATOM 1484 C C . TYR A 1 190 ? 15.944 14.911 -13.282 1.00 59.19 190 TYR A C 1
ATOM 1486 O O . TYR A 1 190 ? 17.060 15.399 -13.188 1.00 59.19 190 TYR A O 1
ATOM 1494 N N . ARG A 1 191 ? 15.364 14.704 -14.471 1.00 59.81 191 ARG A N 1
ATOM 1495 C CA . ARG A 1 191 ? 15.989 15.072 -15.751 1.00 59.81 191 ARG A CA 1
ATOM 1496 C C . ARG A 1 191 ? 16.126 16.581 -15.918 1.00 59.81 191 ARG A C 1
ATOM 1498 O O . ARG A 1 191 ? 17.208 17.034 -16.275 1.00 59.81 191 ARG A O 1
ATOM 1505 N N . THR A 1 192 ? 15.071 17.343 -15.640 1.00 66.75 192 THR A N 1
ATOM 1506 C CA . THR A 1 192 ? 15.069 18.811 -15.734 1.00 66.75 192 THR A CA 1
ATOM 1507 C C . THR A 1 192 ? 16.088 19.432 -14.783 1.00 66.75 192 THR A C 1
ATOM 1509 O O . THR A 1 192 ? 16.797 20.362 -15.156 1.00 66.75 192 THR A O 1
ATOM 1512 N N . TYR A 1 193 ? 16.212 18.882 -13.576 1.00 61.22 193 TYR A N 1
ATOM 1513 C CA . TYR A 1 193 ? 17.142 19.352 -12.555 1.00 61.22 193 TYR A CA 1
ATOM 1514 C C . TYR A 1 193 ? 18.457 18.569 -12.522 1.00 61.22 193 TYR A C 1
ATOM 1516 O O . TYR A 1 193 ? 19.303 18.848 -11.678 1.00 61.22 193 TYR A O 1
ATOM 1524 N N . ARG A 1 194 ? 18.689 17.634 -13.455 1.00 54.78 194 ARG A N 1
ATOM 1525 C CA . ARG A 1 194 ? 19.887 16.776 -13.473 1.00 54.78 194 ARG A CA 1
ATOM 1526 C C . ARG A 1 194 ? 21.164 17.601 -13.488 1.00 54.78 194 ARG A C 1
ATOM 1528 O O . ARG A 1 194 ? 22.129 17.238 -12.831 1.00 54.78 194 ARG A O 1
ATOM 1535 N N . HIS A 1 195 ? 21.149 18.720 -14.203 1.00 49.06 195 HIS A N 1
ATOM 1536 C CA . HIS A 1 195 ? 22.283 19.633 -14.314 1.00 49.06 195 HIS A CA 1
ATOM 1537 C C . HIS A 1 195 ? 22.618 20.359 -13.000 1.00 49.06 195 HIS A C 1
ATOM 1539 O O . HIS A 1 195 ? 23.743 20.808 -12.842 1.00 49.06 195 HIS A O 1
ATOM 1545 N N . PHE A 1 196 ? 21.677 20.418 -12.052 1.00 52.06 196 PHE A N 1
ATOM 1546 C CA . PHE A 1 196 ? 21.893 20.916 -10.689 1.00 52.06 196 PHE A CA 1
ATOM 1547 C C . PHE A 1 196 ? 22.231 19.798 -9.688 1.00 52.06 196 PHE A C 1
ATOM 1549 O O . PHE A 1 196 ? 22.658 20.081 -8.579 1.00 52.06 196 PHE A O 1
ATOM 1556 N N . ILE A 1 197 ? 21.989 18.533 -10.053 1.00 45.75 197 ILE A N 1
ATOM 1557 C CA . ILE A 1 197 ? 22.163 17.353 -9.186 1.00 45.75 197 ILE A CA 1
ATOM 1558 C C . ILE A 1 197 ? 23.464 16.595 -9.518 1.00 45.75 197 ILE A C 1
ATOM 1560 O O . ILE A 1 197 ? 23.990 15.881 -8.671 1.00 45.75 197 ILE A O 1
ATOM 1564 N N . TYR A 1 198 ? 23.966 16.715 -10.752 1.00 43.41 198 TYR A N 1
ATOM 1565 C CA . TYR A 1 198 ? 25.167 16.039 -11.252 1.00 43.41 198 TYR A CA 1
ATOM 1566 C C . TYR A 1 198 ? 25.954 16.947 -12.223 1.00 43.41 198 TYR A C 1
ATOM 1568 O O . TYR A 1 198 ? 25.886 16.758 -13.446 1.00 43.41 198 TYR A O 1
ATOM 1576 N N . PRO A 1 199 ? 26.725 17.933 -11.734 1.00 44.16 199 PRO A N 1
ATOM 1577 C CA . PRO A 1 199 ? 27.671 18.671 -12.561 1.00 44.16 199 PRO A CA 1
ATOM 1578 C C . PRO A 1 199 ? 28.975 17.867 -12.703 1.00 44.16 199 PRO A C 1
ATOM 1580 O O . PRO A 1 199 ? 30.021 18.235 -12.188 1.00 44.16 199 PRO A O 1
ATOM 1583 N N . GLY A 1 200 ? 28.946 16.729 -13.402 1.00 48.47 200 GLY A N 1
ATOM 1584 C CA . GLY A 1 200 ? 30.178 15.973 -13.675 1.00 48.47 200 GLY A CA 1
ATOM 1585 C C . GLY A 1 200 ? 30.945 15.520 -12.408 1.00 48.47 200 GLY A C 1
ATOM 1586 O O . GLY A 1 200 ? 30.323 15.258 -11.384 1.00 48.47 200 GLY A O 1
ATOM 1587 N N . PRO A 1 201 ? 32.279 15.332 -12.473 1.00 42.78 201 PRO A N 1
ATOM 1588 C CA . PRO A 1 201 ? 33.070 14.540 -11.522 1.00 42.78 201 PRO A CA 1
ATOM 1589 C C . PRO A 1 201 ? 33.428 15.292 -10.223 1.00 42.78 201 PRO A C 1
ATOM 1591 O O . PRO A 1 201 ? 34.583 15.292 -9.801 1.00 42.78 201 PRO A O 1
ATOM 1594 N N . MET A 1 202 ? 32.456 15.924 -9.567 1.00 41.84 202 MET A N 1
ATOM 1595 C CA . MET A 1 202 ? 32.612 16.469 -8.214 1.00 41.84 202 MET A CA 1
ATOM 1596 C C . MET A 1 202 ? 31.704 15.684 -7.255 1.00 41.84 202 MET A C 1
ATOM 1598 O O . MET A 1 202 ? 30.510 15.547 -7.485 1.00 41.84 202 MET A O 1
ATOM 1602 N N . GLY A 1 203 ? 32.308 15.051 -6.244 1.00 48.56 203 GLY A N 1
ATOM 1603 C CA . GLY A 1 203 ? 31.703 13.999 -5.415 1.00 48.56 203 GLY A CA 1
ATOM 1604 C C . GLY A 1 203 ? 30.563 14.414 -4.466 1.00 48.56 203 GLY A C 1
ATOM 1605 O O . GLY A 1 203 ? 30.006 15.500 -4.541 1.00 48.56 203 GLY A O 1
ATOM 1606 N N . THR A 1 204 ? 30.255 13.521 -3.516 1.00 49.56 204 THR A N 1
ATOM 1607 C CA . THR A 1 204 ? 29.114 13.483 -2.563 1.00 49.56 204 THR A CA 1
ATOM 1608 C C . THR A 1 204 ? 28.778 14.751 -1.750 1.00 49.56 204 THR A C 1
ATOM 1610 O O . THR A 1 204 ? 27.806 14.732 -0.993 1.00 49.56 204 THR A O 1
ATOM 1613 N N . LYS A 1 205 ? 29.525 15.852 -1.885 1.00 50.91 205 LYS A N 1
ATOM 1614 C CA . LYS A 1 205 ? 29.317 17.106 -1.143 1.00 50.91 205 LYS A CA 1
ATOM 1615 C C . LYS A 1 205 ? 28.078 17.892 -1.594 1.00 50.91 205 LYS A C 1
ATOM 1617 O O . LYS A 1 205 ? 27.372 18.413 -0.740 1.00 50.91 205 LYS A O 1
ATOM 1622 N N . GLU A 1 206 ? 27.728 17.905 -2.879 1.00 48.31 206 GLU A N 1
ATOM 1623 C CA . GLU A 1 206 ? 26.632 18.760 -3.382 1.00 48.31 206 GLU A CA 1
ATOM 1624 C C . GLU A 1 206 ? 25.217 18.233 -3.070 1.00 48.31 206 GLU A C 1
ATOM 1626 O O . GLU A 1 206 ? 24.268 19.008 -2.948 1.00 48.31 206 GLU A O 1
ATOM 1631 N N . VAL A 1 207 ? 25.054 16.927 -2.815 1.00 47.44 207 VAL A N 1
ATOM 1632 C CA . VAL A 1 207 ? 23.775 16.373 -2.316 1.00 47.44 207 VAL A CA 1
ATOM 1633 C C . VAL A 1 207 ? 23.429 16.943 -0.930 1.00 47.44 207 VAL A C 1
ATOM 1635 O O . VAL A 1 207 ? 22.251 17.070 -0.595 1.00 47.44 207 VAL A O 1
ATOM 1638 N N . HIS A 1 208 ? 24.435 17.330 -0.134 1.00 51.91 208 HIS A N 1
ATOM 1639 C CA . HIS A 1 208 ? 24.228 18.071 1.115 1.00 51.91 208 HIS A CA 1
ATOM 1640 C C . HIS A 1 208 ? 23.912 19.559 0.886 1.00 51.91 208 HIS A C 1
ATOM 1642 O O . HIS A 1 208 ? 23.224 20.160 1.710 1.00 51.91 208 HIS A O 1
ATOM 1648 N N . GLU A 1 209 ? 24.365 20.149 -0.222 1.00 57.00 209 GLU A N 1
ATOM 1649 C CA . GLU A 1 209 ? 24.199 21.580 -0.520 1.00 57.00 209 GLU A CA 1
ATOM 1650 C C . GLU A 1 209 ? 22.826 21.921 -1.121 1.00 57.00 209 GLU A C 1
ATOM 1652 O O . GLU A 1 209 ? 22.355 23.053 -0.993 1.00 57.00 209 GLU A O 1
ATOM 1657 N N . HIS A 1 210 ? 22.119 20.936 -1.689 1.00 57.12 210 HIS A N 1
ATOM 1658 C CA . HIS A 1 210 ? 20.786 21.123 -2.271 1.00 57.12 210 HIS A CA 1
ATOM 1659 C C . HIS A 1 210 ? 19.685 20.347 -1.524 1.00 57.12 210 HIS A C 1
ATOM 1661 O O . HIS A 1 210 ? 19.108 19.386 -2.048 1.00 57.12 210 HIS A O 1
ATOM 1667 N N . PRO A 1 211 ? 19.287 20.803 -0.316 1.00 67.00 211 PRO A N 1
ATOM 1668 C CA . PRO A 1 211 ? 18.237 20.163 0.480 1.00 67.00 211 PRO A CA 1
ATOM 1669 C C . PRO A 1 211 ? 16.869 20.131 -0.222 1.00 67.00 211 PRO A C 1
ATOM 1671 O O . PRO A 1 211 ? 15.992 19.370 0.182 1.00 67.00 211 PRO A O 1
ATOM 1674 N N . SER A 1 212 ? 16.659 20.926 -1.275 1.00 62.66 212 SER A N 1
ATOM 1675 C CA . SER A 1 212 ? 15.444 20.915 -2.099 1.00 62.66 212 SER A CA 1
ATOM 1676 C C . SER A 1 212 ? 15.212 19.577 -2.811 1.00 62.66 212 SER A C 1
ATOM 1678 O O . SER A 1 212 ? 14.065 19.151 -2.925 1.00 62.66 212 SER A O 1
ATOM 1680 N N . VAL A 1 213 ? 16.273 18.882 -3.226 1.00 54.72 213 VAL A N 1
ATOM 1681 C CA . VAL A 1 213 ? 16.191 17.599 -3.947 1.00 54.72 213 VAL A CA 1
ATOM 1682 C C . VAL A 1 213 ? 15.791 16.475 -2.994 1.00 54.72 213 VAL A C 1
ATOM 1684 O O . VAL A 1 213 ? 14.848 15.730 -3.260 1.00 54.72 213 VAL A O 1
ATOM 1687 N N . LEU A 1 214 ? 16.440 16.418 -1.828 1.00 61.31 214 LEU A N 1
ATOM 1688 C CA . LEU A 1 214 ? 16.068 15.526 -0.728 1.00 61.31 214 LEU A CA 1
ATOM 1689 C C . LEU A 1 214 ? 14.625 15.770 -0.273 1.00 61.31 214 LEU A C 1
ATOM 1691 O O . LEU A 1 214 ? 13.879 14.815 -0.070 1.00 61.31 214 LEU A O 1
ATOM 1695 N N . ARG A 1 215 ? 14.198 17.037 -0.176 1.00 67.00 215 ARG A N 1
ATOM 1696 C CA . ARG A 1 215 ? 12.805 17.393 0.140 1.00 67.00 215 ARG A CA 1
ATOM 1697 C C . ARG A 1 215 ? 11.837 16.924 -0.942 1.00 67.00 215 ARG A C 1
ATOM 1699 O O . ARG A 1 215 ? 10.811 16.358 -0.594 1.00 67.00 215 ARG A O 1
ATOM 1706 N N . ALA A 1 216 ? 12.146 17.111 -2.224 1.00 59.69 216 ALA A N 1
ATOM 1707 C CA . ALA A 1 216 ? 11.279 16.678 -3.320 1.00 59.69 216 ALA A CA 1
ATOM 1708 C C . ALA A 1 216 ? 11.119 15.149 -3.363 1.00 59.69 216 ALA A C 1
ATOM 1710 O O . ALA A 1 216 ? 10.000 14.646 -3.487 1.00 59.69 216 ALA A O 1
ATOM 1711 N N . LEU A 1 217 ? 12.213 14.402 -3.184 1.00 61.56 217 LEU A N 1
ATOM 1712 C CA . LEU A 1 217 ? 12.174 12.942 -3.080 1.00 61.56 217 LEU A CA 1
ATOM 1713 C C . LEU A 1 217 ? 11.397 12.493 -1.842 1.00 61.56 217 LEU A C 1
ATOM 1715 O O . LEU A 1 217 ? 10.491 11.671 -1.961 1.00 61.56 217 LEU A O 1
ATOM 1719 N N . ALA A 1 218 ? 11.683 13.073 -0.674 1.00 65.25 218 ALA A N 1
ATOM 1720 C CA . ALA A 1 218 ? 10.966 12.766 0.558 1.00 65.25 218 ALA A CA 1
ATOM 1721 C C . ALA A 1 218 ? 9.465 13.047 0.420 1.00 65.25 218 ALA A C 1
ATOM 1723 O O . ALA A 1 218 ? 8.662 12.195 0.785 1.00 65.25 218 ALA A O 1
ATOM 1724 N N . ILE A 1 219 ? 9.078 14.190 -0.158 1.00 68.62 219 ILE A N 1
ATOM 1725 C CA . ILE A 1 219 ? 7.678 14.531 -0.441 1.00 68.62 219 ILE A CA 1
ATOM 1726 C C . ILE A 1 219 ? 7.063 13.484 -1.364 1.00 68.62 219 ILE A C 1
ATOM 1728 O O . ILE A 1 219 ? 5.982 12.996 -1.065 1.00 68.62 219 ILE A O 1
ATOM 1732 N N . THR A 1 220 ? 7.747 13.088 -2.437 1.00 63.06 220 THR A N 1
ATOM 1733 C CA . THR A 1 220 ? 7.229 12.093 -3.389 1.00 63.06 220 THR A CA 1
ATOM 1734 C C . THR A 1 220 ? 7.010 10.735 -2.716 1.00 63.06 220 THR A C 1
ATOM 1736 O O . THR A 1 220 ? 5.928 10.156 -2.843 1.00 63.06 220 THR A O 1
ATOM 1739 N N . TYR A 1 221 ? 7.977 10.248 -1.934 1.00 64.50 221 TYR A N 1
ATOM 1740 C CA . TYR A 1 221 ? 7.840 9.002 -1.173 1.00 64.50 221 TYR A CA 1
ATOM 1741 C C . TYR A 1 221 ? 6.724 9.084 -0.130 1.00 64.50 221 TYR A C 1
ATOM 1743 O O . TYR A 1 221 ? 5.898 8.175 -0.045 1.00 64.50 221 TYR A O 1
ATOM 1751 N N . TRP A 1 222 ? 6.643 10.186 0.620 1.00 65.06 222 TRP A N 1
ATOM 1752 C CA . TRP A 1 222 ? 5.588 10.408 1.609 1.00 65.06 222 TRP A CA 1
ATOM 1753 C C . TRP A 1 222 ? 4.204 10.481 0.974 1.00 65.06 222 TRP A C 1
ATOM 1755 O O . TRP A 1 222 ? 3.271 9.866 1.485 1.00 65.06 222 TRP A O 1
ATOM 1765 N N . LEU A 1 223 ? 4.062 11.193 -0.144 1.00 67.06 223 LEU A N 1
ATOM 1766 C CA . LEU A 1 223 ? 2.793 11.337 -0.850 1.00 67.06 223 LEU A CA 1
ATOM 1767 C C . LEU A 1 223 ? 2.338 9.990 -1.414 1.00 67.06 223 LEU A C 1
ATOM 1769 O O . LEU A 1 223 ? 1.171 9.634 -1.278 1.00 67.06 223 LEU A O 1
ATOM 1773 N N . THR A 1 224 ? 3.271 9.211 -1.967 1.00 64.88 224 THR A N 1
ATOM 1774 C CA . THR A 1 224 ? 3.000 7.867 -2.490 1.00 64.88 224 THR A CA 1
ATOM 1775 C C . THR A 1 224 ? 2.603 6.919 -1.362 1.00 64.88 224 THR A C 1
ATOM 1777 O O . THR A 1 224 ? 1.555 6.283 -1.433 1.00 64.88 224 THR A O 1
ATOM 1780 N N . ALA A 1 225 ? 3.364 6.877 -0.265 1.00 63.84 225 ALA A N 1
ATOM 1781 C CA . ALA A 1 225 ? 3.038 6.060 0.902 1.00 63.84 225 ALA A CA 1
ATOM 1782 C C . ALA A 1 225 ? 1.692 6.459 1.532 1.00 63.84 225 ALA A C 1
ATOM 1784 O O . ALA A 1 225 ? 0.897 5.594 1.917 1.00 63.84 225 ALA A O 1
ATOM 1785 N N . TRP A 1 226 ? 1.402 7.761 1.609 1.00 68.62 226 TRP A N 1
ATOM 1786 C CA . TRP A 1 226 ? 0.141 8.286 2.122 1.00 68.62 226 TRP A CA 1
ATOM 1787 C C . TRP A 1 226 ? -1.039 7.913 1.223 1.00 68.62 226 TRP A C 1
ATOM 1789 O O . TRP A 1 226 ? -2.018 7.358 1.723 1.00 68.62 226 TRP A O 1
ATOM 1799 N N . LEU A 1 227 ? -0.939 8.141 -0.090 1.00 66.81 227 LEU A N 1
ATOM 1800 C CA . LEU A 1 227 ? -1.973 7.774 -1.060 1.00 66.81 227 LEU A CA 1
ATOM 1801 C C . LEU A 1 227 ? -2.258 6.275 -1.011 1.00 66.81 227 LEU A C 1
ATOM 1803 O O . LEU A 1 227 ? -3.416 5.882 -0.868 1.00 66.81 227 LEU A O 1
ATOM 1807 N N . THR A 1 228 ? -1.216 5.445 -1.014 1.00 64.38 228 THR A N 1
ATOM 1808 C CA . THR A 1 228 ? -1.339 3.995 -0.853 1.00 64.38 228 THR A CA 1
ATOM 1809 C C . THR A 1 228 ? -2.068 3.657 0.447 1.00 64.38 228 THR A C 1
ATOM 1811 O O . THR A 1 228 ? -3.084 2.964 0.436 1.00 64.38 228 THR A O 1
ATOM 1814 N N . THR A 1 229 ? -1.643 4.221 1.577 1.00 67.75 229 THR A N 1
ATOM 1815 C CA . THR A 1 229 ? -2.279 3.976 2.880 1.00 67.75 229 THR A CA 1
ATOM 1816 C C . THR A 1 229 ? -3.760 4.367 2.885 1.00 67.75 229 THR A C 1
ATOM 1818 O O . THR A 1 229 ? -4.603 3.631 3.413 1.00 67.75 229 THR A O 1
ATOM 1821 N N . VAL A 1 230 ? -4.107 5.510 2.288 1.00 71.50 230 VAL A N 1
ATOM 1822 C CA . VAL A 1 230 ? -5.487 5.994 2.183 1.00 71.50 230 VAL A CA 1
ATOM 1823 C C . VAL A 1 230 ? -6.317 5.055 1.315 1.00 71.50 230 VAL A C 1
ATOM 1825 O O . VAL A 1 230 ? -7.390 4.635 1.762 1.00 71.50 230 VAL A O 1
ATOM 1828 N N . ILE A 1 231 ? -5.820 4.676 0.137 1.00 68.56 231 ILE A N 1
ATOM 1829 C CA . ILE A 1 231 ? -6.510 3.786 -0.804 1.00 68.56 231 ILE A CA 1
ATOM 1830 C C . ILE A 1 231 ? -6.768 2.425 -0.152 1.00 68.56 231 ILE A C 1
ATOM 1832 O O . ILE A 1 231 ? -7.925 2.012 -0.050 1.00 68.56 231 ILE A O 1
ATOM 1836 N N . PHE A 1 232 ? -5.744 1.789 0.422 1.00 67.50 232 PHE A N 1
ATOM 1837 C CA . PHE A 1 232 ? -5.889 0.504 1.113 1.00 67.50 232 PHE A CA 1
ATOM 1838 C C . PHE A 1 232 ? -6.846 0.589 2.315 1.00 67.50 232 PHE A C 1
ATOM 1840 O O . PHE A 1 232 ? -7.684 -0.293 2.523 1.00 67.50 232 PHE A O 1
ATOM 1847 N N . SER A 1 233 ? -6.813 1.688 3.079 1.00 68.50 233 SER A N 1
ATOM 1848 C CA . SER A 1 233 ? -7.752 1.897 4.192 1.00 68.50 233 SER A CA 1
ATOM 1849 C C . SER A 1 233 ? -9.209 2.067 3.742 1.00 68.50 233 SER A C 1
ATOM 1851 O O . SER A 1 233 ? -10.135 1.711 4.479 1.00 68.50 233 SER A O 1
ATOM 1853 N N . ARG A 1 234 ? -9.440 2.640 2.554 1.00 71.19 234 ARG A N 1
ATOM 1854 C CA . ARG A 1 234 ? -10.780 2.818 1.978 1.00 71.19 234 ARG A CA 1
ATOM 1855 C C . ARG A 1 234 ? -11.288 1.516 1.375 1.00 71.19 234 ARG A C 1
ATOM 1857 O O . ARG A 1 234 ? -12.415 1.133 1.677 1.00 71.19 234 ARG A O 1
ATOM 1864 N N . MET A 1 235 ? -10.436 0.799 0.645 1.00 66.44 235 MET A N 1
ATOM 1865 C CA . MET A 1 235 ? -10.742 -0.519 0.086 1.00 66.44 235 MET A CA 1
ATOM 1866 C C . MET A 1 235 ? -11.175 -1.504 1.171 1.00 66.44 235 MET A C 1
ATOM 1868 O O . MET A 1 235 ? -12.228 -2.127 1.051 1.00 66.44 235 MET A O 1
ATOM 1872 N N . ARG A 1 236 ? -10.434 -1.581 2.284 1.00 68.94 236 ARG A N 1
ATOM 1873 C CA . ARG A 1 236 ? -10.810 -2.451 3.406 1.00 68.94 236 ARG A CA 1
ATOM 1874 C C . ARG A 1 236 ? -12.154 -2.064 4.021 1.00 68.94 236 ARG A C 1
ATOM 1876 O O . ARG A 1 236 ? -12.947 -2.939 4.351 1.00 68.94 236 ARG A O 1
ATOM 1883 N N . ARG A 1 237 ? -12.430 -0.764 4.174 1.00 68.94 237 ARG A N 1
ATOM 1884 C CA . ARG A 1 237 ? -13.728 -0.293 4.684 1.00 68.94 237 ARG A CA 1
ATOM 1885 C C . ARG A 1 237 ? -14.881 -0.689 3.768 1.00 68.94 237 ARG A C 1
ATOM 1887 O O . ARG A 1 237 ? -15.943 -1.032 4.273 1.00 68.94 237 ARG A O 1
ATOM 1894 N N . TRP A 1 238 ? -14.682 -0.662 2.453 1.00 69.62 238 TRP A N 1
ATOM 1895 C CA . TRP A 1 238 ? -15.690 -1.127 1.501 1.00 69.62 238 TRP A CA 1
ATOM 1896 C C . TRP A 1 238 ? -15.898 -2.639 1.581 1.00 69.62 238 TRP A C 1
ATOM 1898 O O . TRP A 1 238 ? -17.040 -3.066 1.712 1.00 69.62 238 TRP A O 1
ATOM 1908 N N . ALA A 1 239 ? -14.816 -3.421 1.628 1.00 64.31 239 ALA A N 1
ATOM 1909 C CA . ALA A 1 239 ? -14.891 -4.876 1.772 1.00 64.31 239 ALA A CA 1
ATOM 1910 C C . ALA A 1 239 ? -15.584 -5.313 3.080 1.00 64.31 239 ALA A C 1
ATOM 1912 O O . ALA A 1 239 ? -16.318 -6.294 3.107 1.00 64.31 239 ALA A O 1
ATOM 1913 N N . MET A 1 240 ? -15.385 -4.571 4.174 1.00 65.88 240 MET A N 1
ATOM 1914 C CA . MET A 1 240 ? -16.030 -4.858 5.462 1.00 65.88 240 MET A CA 1
ATOM 1915 C C . MET A 1 240 ? -17.522 -4.492 5.479 1.00 65.88 240 MET A C 1
ATOM 1917 O O . MET A 1 240 ? -18.298 -5.183 6.132 1.00 65.88 240 MET A O 1
ATOM 1921 N N . LYS A 1 241 ? -17.939 -3.430 4.771 1.00 65.31 241 LYS A N 1
ATOM 1922 C CA . LYS A 1 241 ? -19.354 -3.022 4.712 1.00 65.31 241 LYS A CA 1
ATOM 1923 C C . LYS A 1 241 ? -20.235 -4.042 3.990 1.00 65.31 241 LYS A C 1
ATOM 1925 O O . LYS A 1 241 ? -21.372 -4.231 4.398 1.00 65.31 241 L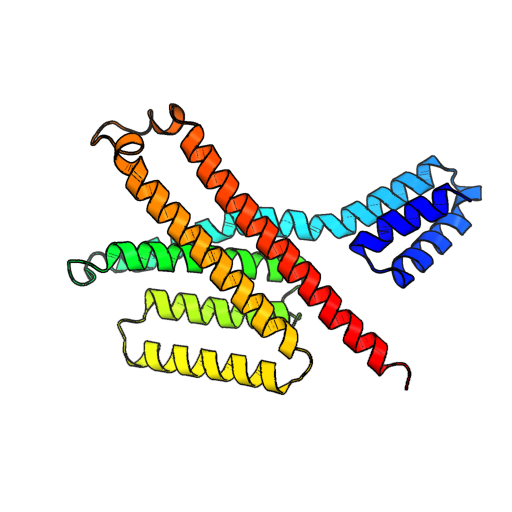YS A O 1
ATOM 1930 N N . GLU A 1 242 ? -19.722 -4.703 2.954 1.00 59.19 242 GLU A N 1
ATOM 1931 C CA . GLU A 1 242 ? -20.499 -5.707 2.209 1.00 59.19 242 GLU A CA 1
ATOM 1932 C C . GLU A 1 242 ? -20.797 -6.958 3.045 1.00 59.19 242 GLU A C 1
ATOM 1934 O O . GLU A 1 242 ? -21.893 -7.500 2.949 1.00 59.19 242 GLU A O 1
ATOM 1939 N N . LYS A 1 243 ? -19.888 -7.352 3.949 1.00 58.44 243 LYS A N 1
ATOM 1940 C CA . LYS A 1 243 ? -20.130 -8.476 4.867 1.00 58.44 243 LYS A CA 1
ATOM 1941 C C . LYS A 1 243 ? -21.235 -8.213 5.886 1.00 58.44 243 LYS A C 1
ATOM 1943 O O . LYS A 1 243 ? -21.907 -9.153 6.277 1.00 58.44 243 LYS A O 1
ATOM 1948 N N . PHE A 1 244 ? -21.425 -6.965 6.313 1.00 56.22 244 PHE A N 1
ATOM 1949 C CA . PHE A 1 244 ? -22.491 -6.627 7.261 1.00 56.22 244 PHE A CA 1
ATOM 1950 C C . PHE A 1 244 ? -23.879 -6.674 6.617 1.00 56.22 244 PHE A C 1
ATOM 1952 O O . PHE A 1 244 ? -24.819 -7.141 7.243 1.00 56.22 244 PHE A O 1
ATOM 1959 N N . ILE A 1 245 ? -23.996 -6.277 5.346 1.00 59.31 245 ILE A N 1
ATOM 1960 C CA . ILE A 1 245 ? -25.280 -6.284 4.624 1.00 59.31 245 ILE A CA 1
ATOM 1961 C C . ILE A 1 245 ? -25.769 -7.718 4.350 1.00 59.31 245 ILE A C 1
ATOM 1963 O O . ILE A 1 245 ? -26.968 -7.949 4.246 1.00 59.31 245 ILE A O 1
ATOM 1967 N N . GLN A 1 246 ? -24.862 -8.695 4.260 1.00 52.91 246 GLN A N 1
ATOM 1968 C CA . GLN A 1 246 ? -25.217 -10.098 4.017 1.00 52.91 246 GLN A CA 1
ATOM 1969 C C . GLN A 1 246 ? -25.629 -10.891 5.268 1.00 52.91 246 GLN A C 1
ATOM 1971 O O . GLN A 1 246 ? -26.052 -12.029 5.117 1.00 52.91 246 GLN A O 1
ATOM 1976 N N . ILE A 1 247 ? -25.492 -10.338 6.477 1.00 55.19 247 ILE A N 1
ATOM 1977 C CA . ILE A 1 247 ? -25.837 -11.039 7.732 1.00 55.19 247 ILE A CA 1
ATOM 1978 C C . ILE A 1 247 ? -27.241 -10.640 8.240 1.00 55.19 247 ILE A C 1
ATOM 1980 O O . ILE A 1 247 ? -27.774 -11.286 9.133 1.00 55.19 247 ILE A O 1
ATOM 1984 N N . GLU A 1 248 ? -27.867 -9.609 7.661 1.00 46.22 248 GLU A N 1
ATOM 1985 C CA . GLU A 1 248 ? -29.200 -9.116 8.063 1.00 46.22 248 GLU A CA 1
ATOM 1986 C C . GLU A 1 248 ? -30.385 -9.728 7.280 1.00 46.22 248 GLU A C 1
ATOM 1988 O O . GLU A 1 248 ? -31.486 -9.181 7.314 1.00 46.22 248 GLU A O 1
ATOM 1993 N N . TRP A 1 249 ? -30.195 -10.866 6.607 1.00 42.69 249 TRP A N 1
ATOM 1994 C CA . TRP A 1 249 ? -31.254 -11.611 5.907 1.00 42.69 249 TRP A CA 1
ATOM 1995 C C . TRP A 1 249 ? -31.174 -13.099 6.234 1.00 42.69 249 TRP A C 1
ATOM 1997 O O . TRP A 1 249 ? -32.245 -13.745 6.236 1.00 42.69 249 TRP A O 1
#

Secondary structure (DSSP, 8-state):
-HHHHHHHHHHHHHH-HHHHHHHHHHHHHHHHHHHHHHHHHHHHHHHHHHHHHHHHHHHHHHHHHHHHHHHHHHHHHHHTTT----SSS-HHHHHHHHHHHHHHHHHHHHHHHHH-TTSHHHHHHHHHHHHHHHHHHHTTSHHHHHHHHHHHHHHHHHHHHTSTTTTHHHHHHHHHHHHHHHHHHHHHHHHHTHHHH--SS--TTHHHH-HHHHHHHHHHHHHHHHHHHHHHHHHHHHHHHHHHHTS--

pLDDT: mean 72.39, std 13.66, range [41.84, 96.81]